Protein AF-A0A1B0CFF9-F1 (afdb_monomer_lite)

Organism: Lutzomyia longipalpis (NCBI:txid7200)

pLDDT: mean 75.36, std 14.51, range [30.45, 96.0]

Secondary structure (DSSP, 8-state):
----TTSSSSTTSTTSSHHHHHHHHHHHHHHHHHHHHHHHHHHHHHHHHHHHHHHHHHHHHHHHHH-GGGTS-HHHHHHHHHHHHHHHHHHHHHHHHHHHHHHHHHHHHHHHHHHHHHHHHHTSHHHHHHHHHHHHHHHHHHHHHHHHSPPPTT------PPPPTTT-HHHHHHHHHHHHHHHHHHHHHHHHHHHHHHHHHHT--

Structure (mmCIF, N/CA/C/O backbone):
data_AF-A0A1B0CFF9-F1
#
_entry.id   AF-A0A1B0CFF9-F1
#
loop_
_atom_site.group_PDB
_atom_site.id
_atom_site.type_symbol
_atom_site.label_atom_id
_atom_site.label_alt_id
_atom_site.label_comp_id
_atom_site.label_asym_id
_atom_site.label_entity_id
_atom_site.label_seq_id
_atom_site.pdbx_PDB_ins_code
_atom_site.Cartn_x
_atom_site.Cartn_y
_atom_site.Cartn_z
_atom_site.occupancy
_atom_site.B_iso_or_equiv
_atom_site.auth_seq_id
_atom_site.auth_comp_id
_atom_site.auth_asym_id
_atom_site.auth_atom_id
_atom_site.pdbx_PDB_model_num
ATOM 1 N N . MET A 1 1 ? -119.136 -12.597 79.521 1.00 42.22 1 MET A N 1
ATOM 2 C CA . MET A 1 1 ? -119.767 -13.866 79.126 1.00 42.22 1 MET A CA 1
ATOM 3 C C . MET A 1 1 ? -119.588 -14.042 77.628 1.00 42.22 1 MET A C 1
ATOM 5 O O . MET A 1 1 ? -120.156 -13.291 76.850 1.00 42.22 1 MET A O 1
ATOM 9 N N . ASP A 1 2 ? -118.677 -14.959 77.310 1.00 38.78 2 ASP A N 1
ATOM 10 C CA . ASP A 1 2 ? -118.813 -16.046 76.332 1.00 38.78 2 ASP A CA 1
ATOM 11 C C . ASP A 1 2 ? -118.748 -15.757 74.819 1.00 38.78 2 ASP A C 1
ATOM 13 O O . ASP A 1 2 ? -119.722 -15.450 74.142 1.00 38.78 2 ASP A O 1
ATOM 17 N N . TYR A 1 3 ? -117.537 -15.993 74.296 1.00 30.45 3 TYR A N 1
ATOM 18 C CA . TYR A 1 3 ? -117.079 -15.989 72.900 1.00 30.45 3 TYR A CA 1
ATOM 19 C C . TYR A 1 3 ? -117.268 -17.345 72.179 1.00 30.45 3 TYR A C 1
ATOM 21 O O . TYR A 1 3 ? -116.453 -17.732 71.345 1.00 30.45 3 TYR A O 1
ATOM 29 N N . THR A 1 4 ? -118.306 -18.124 72.482 1.00 45.72 4 THR A N 1
ATOM 30 C CA . THR A 1 4 ? -118.433 -19.499 71.943 1.00 45.72 4 THR A CA 1
ATOM 31 C C . THR A 1 4 ? -119.327 -19.647 70.710 1.00 45.72 4 THR A C 1
ATOM 33 O O . THR A 1 4 ? -119.370 -20.723 70.122 1.00 45.72 4 THR A O 1
ATOM 36 N N . ALA A 1 5 ? -119.974 -18.588 70.218 1.00 47.47 5 ALA A N 1
ATOM 37 C CA . ALA A 1 5 ? -120.855 -18.684 69.044 1.00 47.47 5 ALA A CA 1
ATOM 38 C C . ALA A 1 5 ? -120.184 -18.306 67.703 1.00 47.47 5 ALA A C 1
ATOM 40 O O . ALA A 1 5 ? -120.864 -18.181 66.686 1.00 47.47 5 ALA A O 1
ATOM 41 N N . PHE A 1 6 ? -118.854 -18.148 67.676 1.00 48.91 6 PHE A N 1
ATOM 42 C CA . PHE A 1 6 ? -118.082 -17.847 66.460 1.00 48.91 6 PHE A CA 1
ATOM 43 C C . PHE A 1 6 ? -117.870 -19.069 65.538 1.00 48.91 6 PHE A C 1
ATOM 45 O O . PHE A 1 6 ? -117.458 -18.921 64.393 1.00 48.91 6 PHE A O 1
ATOM 52 N N . CYS A 1 7 ? -118.168 -20.294 65.976 1.00 43.50 7 CYS A N 1
ATOM 53 C CA . CYS A 1 7 ? -117.630 -21.480 65.294 1.00 43.50 7 CYS A CA 1
ATOM 54 C C . CYS A 1 7 ? -118.555 -22.155 64.262 1.00 43.50 7 CYS A C 1
ATOM 56 O O . CYS A 1 7 ? -118.101 -23.003 63.501 1.00 43.50 7 CYS A O 1
ATOM 58 N N . GLY A 1 8 ? -119.844 -21.803 64.193 1.00 40.34 8 GLY A N 1
ATOM 59 C CA . GLY A 1 8 ? -120.823 -22.603 63.437 1.00 40.34 8 GLY A CA 1
ATOM 60 C C . GLY A 1 8 ? -120.830 -22.422 61.913 1.00 40.34 8 GLY A C 1
ATOM 61 O O . GLY A 1 8 ? -121.371 -23.269 61.209 1.00 40.34 8 GLY A O 1
ATOM 62 N N . ARG A 1 9 ? -120.271 -21.329 61.374 1.00 46.03 9 ARG A N 1
ATOM 63 C CA . ARG A 1 9 ? -120.537 -20.924 59.975 1.00 46.03 9 ARG A CA 1
ATOM 64 C C . ARG A 1 9 ? -119.354 -21.081 59.005 1.00 46.03 9 ARG A C 1
ATOM 66 O O . ARG A 1 9 ? -119.553 -20.957 57.804 1.00 46.03 9 ARG A O 1
ATOM 73 N N . ILE A 1 10 ? -118.153 -21.406 59.492 1.00 49.34 10 ILE A N 1
ATOM 74 C CA . ILE A 1 10 ? -116.929 -21.528 58.663 1.00 49.34 10 ILE A CA 1
ATOM 75 C C . ILE A 1 10 ? -116.655 -22.991 58.239 1.00 49.34 10 ILE A C 1
ATOM 77 O O . ILE A 1 10 ? -115.793 -23.265 57.408 1.00 49.34 10 ILE A O 1
ATOM 81 N N . ALA A 1 11 ? -117.446 -23.954 58.726 1.00 44.94 11 ALA A N 1
ATOM 82 C CA . ALA A 1 11 ? -117.257 -25.384 58.459 1.00 44.94 11 ALA A CA 1
ATOM 83 C C . ALA A 1 11 ? -117.610 -25.847 57.023 1.00 44.94 11 ALA A C 1
ATOM 85 O O . ALA A 1 11 ? -117.455 -27.025 56.717 1.00 44.94 11 ALA A O 1
ATOM 86 N N . LEU A 1 12 ? -118.065 -24.960 56.128 1.00 47.03 12 LEU A N 1
ATOM 87 C CA . LEU A 1 12 ? -118.602 -25.346 54.812 1.00 47.03 12 LEU A CA 1
ATOM 88 C C . LEU A 1 12 ? -117.638 -25.210 53.617 1.00 47.03 12 LEU A C 1
ATOM 90 O O . LEU A 1 12 ? -118.015 -25.596 52.517 1.00 47.03 12 LEU A O 1
ATOM 94 N N . TYR A 1 13 ? -116.396 -24.736 53.795 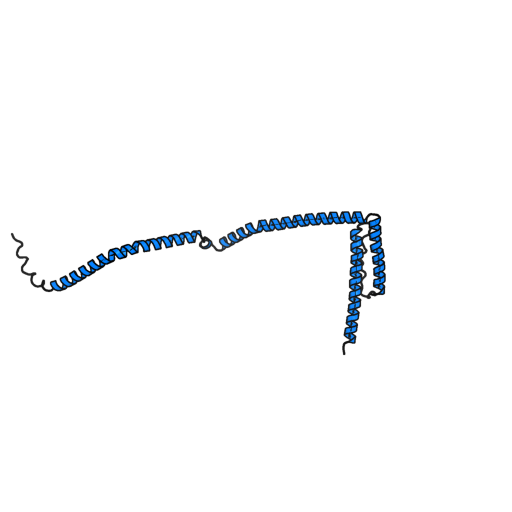1.00 45.84 13 TYR A N 1
ATOM 95 C CA . TYR A 1 13 ? -115.428 -24.645 52.678 1.00 45.84 13 TYR A CA 1
ATOM 96 C C . TYR A 1 13 ? -114.040 -25.245 52.971 1.00 45.84 13 TYR A C 1
ATOM 98 O O . TYR A 1 13 ? -113.091 -25.063 52.214 1.00 45.84 13 TYR A O 1
ATOM 106 N N . SER A 1 14 ? -113.906 -26.016 54.054 1.00 49.28 14 SER A N 1
ATOM 107 C CA . SER A 1 14 ? -112.641 -26.654 54.459 1.00 49.28 14 SER A CA 1
ATOM 108 C C . SER A 1 14 ? -112.497 -28.102 53.957 1.00 49.28 14 SER A C 1
ATOM 110 O O . SER A 1 14 ? -111.798 -28.904 54.567 1.00 49.28 14 SER A O 1
ATOM 112 N N . GLY A 1 15 ? -113.178 -28.457 52.863 1.00 52.12 15 GLY A N 1
ATOM 113 C CA . GLY A 1 15 ? -113.098 -29.786 52.237 1.00 52.12 15 GLY A CA 1
ATOM 114 C C . GLY A 1 15 ? -112.199 -29.843 50.998 1.00 52.12 15 GLY A C 1
ATOM 115 O O . GLY A 1 15 ? -111.711 -30.908 50.640 1.00 52.12 15 GLY A O 1
ATOM 116 N N . SER A 1 16 ? -111.931 -28.696 50.361 1.00 52.75 16 SER A N 1
ATOM 117 C CA . SER A 1 16 ? -111.193 -28.633 49.090 1.00 52.75 16 SER A CA 1
ATOM 118 C C . SER A 1 16 ? -109.688 -28.402 49.253 1.00 52.75 16 SER A C 1
ATOM 120 O O . SER A 1 16 ? -108.967 -28.347 48.266 1.00 52.75 16 SER A O 1
ATOM 122 N N . ASN A 1 17 ? -109.201 -28.284 50.488 1.00 57.53 17 ASN A N 1
ATOM 123 C CA . ASN A 1 17 ? -107.824 -27.877 50.766 1.00 57.53 17 ASN A CA 1
ATOM 124 C C . ASN A 1 17 ? -106.923 -29.032 51.211 1.00 57.53 17 ASN A C 1
ATOM 126 O O . ASN A 1 17 ? -105.716 -28.861 51.249 1.00 57.53 17 ASN A O 1
ATOM 130 N N . ALA A 1 18 ? -107.457 -30.214 51.528 1.00 67.25 18 ALA A N 1
ATOM 131 C CA . ALA A 1 18 ? -106.641 -31.296 52.086 1.00 67.25 18 ALA A CA 1
ATOM 132 C C . ALA A 1 18 ? -105.709 -31.936 51.043 1.00 67.25 18 ALA A C 1
ATOM 134 O O . ALA A 1 18 ? -104.523 -32.088 51.307 1.00 67.25 18 ALA A O 1
ATOM 135 N N . MET A 1 19 ? -106.214 -32.253 49.845 1.00 65.12 19 MET A N 1
ATOM 136 C CA . MET A 1 19 ? -105.408 -32.857 48.771 1.00 65.12 19 MET A CA 1
ATOM 137 C C . MET A 1 19 ? -104.400 -31.869 48.176 1.00 65.12 19 MET A C 1
ATOM 139 O O . MET A 1 19 ? -103.253 -32.236 47.940 1.00 65.12 19 MET A O 1
ATOM 143 N N . PHE A 1 20 ? -104.801 -30.608 47.979 1.00 73.19 20 PHE A N 1
ATOM 144 C CA . PHE A 1 20 ? -103.892 -29.568 47.495 1.00 73.19 20 PHE A CA 1
ATOM 145 C C . PHE A 1 20 ? -102.837 -29.205 48.539 1.00 73.19 20 PHE A C 1
ATOM 147 O O . PHE A 1 20 ? -101.663 -29.159 48.189 1.00 73.19 20 PHE A O 1
ATOM 154 N N . ASN A 1 21 ? -103.205 -29.033 49.815 1.00 75.50 21 ASN A N 1
ATOM 155 C CA . ASN A 1 21 ? -102.212 -28.807 50.869 1.00 75.50 21 ASN A CA 1
ATOM 156 C C . ASN A 1 21 ? -101.303 -30.022 51.045 1.00 75.50 21 ASN A C 1
ATOM 158 O O . ASN A 1 21 ? -100.117 -29.846 51.274 1.00 75.50 21 ASN A O 1
ATOM 162 N N . TRP A 1 22 ? -101.811 -31.247 50.891 1.00 78.44 22 TRP A N 1
ATOM 163 C CA . TRP A 1 22 ? -100.967 -32.439 50.916 1.00 78.44 22 TRP A CA 1
ATOM 164 C C . TRP A 1 22 ? -99.973 -32.459 49.749 1.00 78.44 22 TRP A C 1
ATOM 166 O O . TRP A 1 22 ? -98.788 -32.696 49.969 1.00 78.44 22 TRP A O 1
ATOM 176 N N . ALA A 1 23 ? -100.417 -32.155 48.526 1.00 81.38 23 ALA A N 1
ATOM 177 C CA . ALA A 1 23 ? -99.548 -32.108 47.352 1.00 81.38 23 ALA A CA 1
ATOM 178 C C . ALA A 1 23 ? -98.501 -30.985 47.449 1.00 81.38 23 ALA A C 1
ATOM 180 O O . ALA A 1 23 ? -97.328 -31.225 47.169 1.00 81.38 23 ALA A O 1
ATOM 181 N N . PHE A 1 24 ? -98.896 -29.787 47.896 1.00 81.62 24 PHE A N 1
ATOM 182 C CA . PHE A 1 24 ? -97.971 -28.673 48.115 1.00 81.62 24 PHE A CA 1
ATOM 183 C C . PHE A 1 24 ? -97.001 -28.946 49.262 1.00 81.62 24 PHE A C 1
ATOM 185 O O . PHE A 1 24 ? -95.812 -28.715 49.080 1.00 81.62 24 PHE A O 1
ATOM 192 N N . ASN A 1 25 ? -97.458 -29.514 50.381 1.00 77.75 25 ASN A N 1
ATOM 193 C CA . ASN A 1 25 ? -96.572 -29.907 51.479 1.00 77.75 25 ASN A CA 1
ATOM 194 C C . ASN A 1 25 ? -95.589 -30.995 51.034 1.00 77.75 25 ASN A C 1
ATOM 196 O O . ASN A 1 25 ? -94.410 -30.918 51.347 1.00 77.75 25 ASN A O 1
ATOM 200 N N . THR A 1 26 ? -96.038 -31.967 50.235 1.00 83.00 26 THR A N 1
ATOM 201 C CA . THR A 1 26 ? -95.161 -33.024 49.706 1.00 83.00 26 THR A CA 1
ATOM 202 C C . THR A 1 26 ? -94.137 -32.462 48.715 1.00 83.00 26 THR A C 1
ATOM 204 O O . THR A 1 26 ? -92.978 -32.875 48.717 1.00 83.00 26 THR A O 1
ATOM 207 N N . ALA A 1 27 ? -94.531 -31.497 47.878 1.00 82.12 27 ALA A N 1
ATOM 208 C CA . ALA A 1 27 ? -93.618 -30.807 46.969 1.00 82.12 27 ALA A CA 1
ATOM 209 C C . ALA A 1 27 ? -92.628 -29.902 47.721 1.00 82.12 27 ALA A C 1
ATOM 211 O O . ALA A 1 27 ? -91.451 -29.851 47.364 1.00 82.12 27 ALA A O 1
ATOM 212 N N . GLU A 1 28 ? -93.079 -29.218 48.772 1.00 84.75 28 GLU A N 1
ATOM 213 C CA . GLU A 1 28 ? -92.226 -28.409 49.637 1.00 84.75 28 GLU A CA 1
ATOM 214 C C . GLU A 1 28 ? -91.228 -29.286 50.400 1.00 84.75 28 GLU A C 1
ATOM 216 O O . GLU A 1 28 ? -90.047 -28.948 50.450 1.00 84.75 28 GLU A O 1
ATOM 221 N N . ASP A 1 29 ? -91.651 -30.446 50.901 1.00 79.31 29 ASP A N 1
ATOM 222 C CA . ASP A 1 29 ? -90.765 -31.422 51.537 1.00 79.31 29 ASP A CA 1
ATOM 223 C C . ASP A 1 29 ? -89.756 -32.012 50.542 1.00 79.31 29 ASP A C 1
ATOM 225 O O . ASP A 1 29 ? -88.575 -32.155 50.871 1.00 79.31 29 ASP A O 1
ATOM 229 N N . ALA A 1 30 ? -90.167 -32.279 49.298 1.00 77.25 30 ALA A N 1
ATOM 230 C CA . ALA A 1 30 ? -89.257 -32.716 48.240 1.00 77.25 30 ALA A CA 1
ATOM 231 C C . ALA A 1 30 ? -88.226 -31.631 47.882 1.00 77.25 30 ALA A C 1
ATOM 233 O O . ALA A 1 30 ? -87.040 -31.933 47.727 1.00 77.25 30 ALA A O 1
ATOM 234 N N . LEU A 1 31 ? -88.646 -30.364 47.799 1.00 78.81 31 LEU A N 1
ATOM 235 C CA . LEU A 1 31 ? -87.756 -29.232 47.535 1.00 78.81 31 LEU A CA 1
ATOM 236 C C . LEU A 1 31 ? -86.810 -28.979 48.715 1.00 78.81 31 LEU A C 1
ATOM 238 O O . LEU A 1 31 ? -85.612 -28.804 48.504 1.00 78.81 31 LEU A O 1
ATOM 242 N N . ARG A 1 32 ? -87.309 -29.013 49.955 1.00 76.69 32 ARG A N 1
ATOM 243 C CA . ARG A 1 32 ? -86.497 -28.897 51.178 1.00 76.69 32 ARG A CA 1
ATOM 244 C C . ARG A 1 32 ? -85.484 -30.032 51.276 1.00 76.69 32 ARG A C 1
ATOM 246 O O . ARG A 1 32 ? -84.323 -29.775 51.588 1.00 76.69 32 ARG A O 1
ATOM 253 N N . GLY A 1 33 ? -85.885 -31.258 50.940 1.00 71.56 33 GLY A N 1
ATOM 254 C CA . GLY A 1 33 ? -84.989 -32.407 50.836 1.00 71.56 33 GLY A CA 1
ATOM 255 C C . GLY A 1 33 ? -83.913 -32.202 49.769 1.00 71.56 33 GLY A C 1
ATOM 256 O O . GLY A 1 33 ? -82.726 -32.353 50.052 1.00 71.56 33 GLY A O 1
ATOM 257 N N . ALA A 1 34 ? -84.296 -31.773 48.565 1.00 73.94 34 ALA A N 1
ATOM 258 C CA . ALA A 1 34 ? -83.362 -31.499 47.473 1.00 73.94 34 ALA A CA 1
ATOM 259 C C . ALA A 1 34 ? -82.377 -30.368 47.812 1.00 73.94 34 ALA A C 1
ATOM 261 O O . ALA A 1 34 ? -81.182 -30.502 47.548 1.00 73.94 34 ALA A O 1
ATOM 262 N N . VAL A 1 35 ? -82.840 -29.289 48.450 1.00 73.38 35 VAL A N 1
ATOM 263 C CA . VAL A 1 35 ? -81.998 -28.185 48.940 1.00 73.38 35 VAL A CA 1
ATOM 264 C C . VAL A 1 35 ? -81.050 -28.674 50.032 1.00 73.38 35 VAL A C 1
ATOM 266 O O . VAL A 1 35 ? -79.865 -28.362 49.985 1.00 73.38 35 VAL A O 1
ATOM 269 N N . HIS A 1 36 ? -81.513 -29.499 50.971 1.00 70.44 36 HIS A N 1
ATOM 270 C CA . HIS A 1 36 ? -80.658 -30.068 52.015 1.00 70.44 36 HIS A CA 1
ATOM 271 C C . HIS A 1 36 ? -79.581 -31.009 51.442 1.00 70.44 36 HIS A C 1
ATOM 273 O O . HIS A 1 36 ? -78.461 -31.057 51.950 1.00 70.44 36 HIS A O 1
ATOM 279 N N . ILE A 1 37 ? -79.890 -31.736 50.363 1.00 66.94 37 ILE A N 1
ATOM 280 C CA . ILE A 1 37 ? -78.946 -32.633 49.674 1.00 66.94 37 ILE A CA 1
ATOM 281 C C . ILE A 1 37 ? -77.944 -31.845 48.813 1.00 66.94 37 ILE A C 1
ATOM 283 O O . ILE A 1 37 ? -76.772 -32.214 48.731 1.00 66.94 37 ILE A O 1
ATOM 287 N N . THR A 1 38 ? -78.375 -30.749 48.184 1.00 58.94 38 THR A N 1
ATOM 288 C CA . THR A 1 38 ? -77.539 -29.949 47.267 1.00 58.94 38 THR A CA 1
ATOM 289 C C . THR A 1 38 ? -76.762 -28.817 47.947 1.00 58.94 38 THR A C 1
ATOM 291 O O . THR A 1 38 ? -75.698 -28.438 47.455 1.00 58.94 38 THR A O 1
ATOM 294 N N . ALA A 1 39 ? -77.199 -28.334 49.115 1.00 64.62 39 ALA A N 1
ATOM 295 C CA . ALA A 1 39 ? -76.483 -27.355 49.939 1.00 64.62 39 ALA A CA 1
ATOM 296 C C . ALA A 1 39 ? -75.003 -27.712 50.209 1.00 64.62 39 ALA A C 1
ATOM 298 O O . ALA A 1 39 ? -74.142 -26.855 49.979 1.00 64.62 39 ALA A O 1
ATOM 299 N N . PRO A 1 40 ? -74.644 -28.950 50.617 1.00 66.44 40 PRO A N 1
ATOM 300 C CA . PRO A 1 40 ? -73.242 -29.311 50.839 1.00 66.44 40 PRO A CA 1
ATOM 301 C C . PRO A 1 40 ? -72.419 -29.402 49.543 1.00 66.44 40 PRO A C 1
ATOM 303 O O . PRO A 1 40 ? -71.190 -29.358 49.600 1.00 66.44 40 PRO A O 1
ATOM 306 N N . PHE A 1 41 ? -73.058 -29.511 48.372 1.00 62.97 41 PHE A N 1
ATOM 307 C CA . PHE A 1 41 ? -72.369 -29.514 47.078 1.00 62.97 41 PHE A CA 1
ATOM 308 C C . PHE A 1 41 ? -72.024 -28.100 46.611 1.00 62.97 41 PHE A C 1
ATOM 310 O O . PHE A 1 41 ? -70.891 -27.866 46.196 1.00 62.97 41 PHE A O 1
ATOM 317 N N . VAL A 1 42 ? -72.949 -27.143 46.733 1.00 63.84 42 VAL A N 1
ATOM 318 C CA . VAL A 1 42 ? -72.713 -25.740 46.339 1.00 63.84 42 VAL A CA 1
ATOM 319 C C . VAL A 1 42 ? -71.626 -25.094 47.206 1.00 63.84 42 VAL A C 1
ATOM 321 O O . VAL A 1 42 ? -70.709 -24.471 46.673 1.00 63.84 42 VAL A O 1
ATOM 324 N N . GLN A 1 43 ? -71.629 -25.347 48.520 1.00 62.81 43 GLN A N 1
ATOM 325 C CA . GLN A 1 43 ? -70.563 -24.885 49.427 1.00 62.81 43 GLN A CA 1
ATOM 326 C C . GLN A 1 43 ? -69.175 -25.437 49.058 1.00 62.81 43 GLN A C 1
ATOM 328 O O . GLN A 1 43 ? -68.146 -24.831 49.365 1.00 62.81 43 GLN A O 1
ATOM 333 N N . ARG A 1 44 ? -69.127 -26.588 48.377 1.00 64.81 44 ARG A N 1
ATOM 334 C CA . ARG A 1 44 ? -67.880 -27.213 47.928 1.00 64.81 44 ARG A CA 1
ATOM 335 C C . ARG A 1 44 ? -67.296 -26.538 46.686 1.00 64.81 44 ARG A C 1
ATOM 337 O O . ARG A 1 44 ? -66.085 -26.622 46.497 1.00 64.81 44 ARG A O 1
ATOM 344 N N . PHE A 1 45 ? -68.122 -25.859 45.882 1.00 67.94 45 PHE A N 1
ATOM 345 C CA . PHE A 1 45 ? -67.698 -25.090 44.704 1.00 67.94 45 PHE A CA 1
ATOM 346 C C . PHE A 1 45 ? -67.359 -23.627 45.014 1.00 67.94 45 PHE A C 1
ATOM 348 O O . PHE A 1 45 ? -66.590 -23.011 44.282 1.00 67.94 45 PHE A O 1
ATOM 355 N N . ASP A 1 46 ? -67.841 -23.100 46.135 1.00 69.38 46 ASP A N 1
ATOM 356 C CA . ASP A 1 46 ? -67.596 -21.716 46.550 1.00 69.38 46 ASP A CA 1
ATOM 357 C C . ASP A 1 46 ? -66.097 -21.438 46.802 1.00 69.38 46 ASP A C 1
ATOM 359 O O . ASP A 1 46 ? -65.509 -20.480 46.296 1.00 69.38 46 ASP A O 1
ATOM 363 N N . ARG A 1 47 ? -65.415 -22.372 47.486 1.00 74.25 47 ARG A N 1
ATOM 364 C CA . ARG A 1 47 ? -63.956 -22.315 47.695 1.00 74.25 47 ARG A CA 1
ATOM 365 C C . ARG A 1 47 ? -63.146 -22.328 46.391 1.00 74.25 47 ARG A C 1
ATOM 367 O O . ARG A 1 47 ? -62.299 -21.451 46.237 1.00 74.25 47 ARG A O 1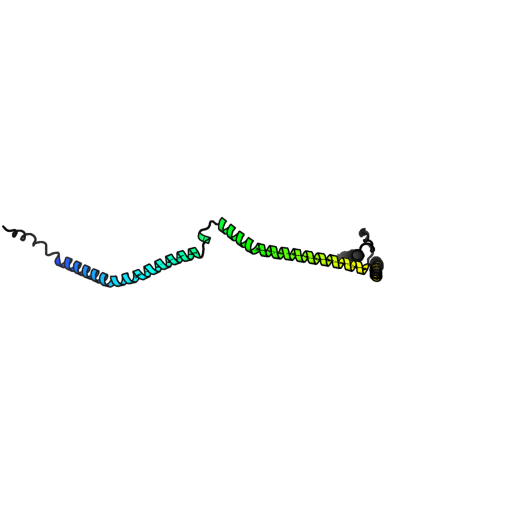
ATOM 374 N N . PRO A 1 48 ? -63.319 -23.294 45.467 1.00 74.75 48 PRO A N 1
ATOM 375 C CA . PRO A 1 48 ? -62.547 -23.305 44.229 1.00 74.75 48 PRO A CA 1
ATOM 376 C C . PRO A 1 48 ? -62.845 -22.096 43.334 1.00 74.75 48 PRO A C 1
ATOM 378 O O . PRO A 1 48 ? -61.903 -21.585 42.736 1.00 74.75 48 PRO A O 1
ATOM 381 N N . ILE A 1 49 ? -64.081 -21.580 43.292 1.00 77.44 49 ILE A N 1
ATOM 382 C CA . ILE A 1 49 ? -64.408 -20.349 42.545 1.00 77.44 49 ILE A CA 1
ATOM 383 C C . ILE A 1 49 ? -63.613 -19.157 43.094 1.00 77.44 49 ILE A C 1
ATOM 385 O O . ILE A 1 49 ? -62.935 -18.466 42.334 1.00 77.44 49 ILE A O 1
ATOM 389 N N . HIS A 1 50 ? -63.599 -18.973 44.416 1.00 78.56 50 HIS A N 1
ATOM 390 C CA . HIS A 1 50 ? -62.837 -17.896 45.052 1.00 78.56 50 HIS A CA 1
ATOM 391 C C . HIS A 1 50 ? -61.314 -18.054 44.861 1.00 78.56 50 HIS A C 1
ATOM 393 O O . HIS A 1 50 ? -60.582 -17.070 44.728 1.00 78.56 50 HIS A O 1
ATOM 399 N N . ILE A 1 51 ? -60.796 -19.286 44.853 1.00 81.25 51 ILE A N 1
ATOM 400 C CA . ILE A 1 51 ? -59.367 -19.544 44.614 1.00 81.25 51 ILE A CA 1
ATOM 401 C C . ILE A 1 51 ? -58.988 -19.195 43.172 1.00 81.25 51 ILE A C 1
ATOM 403 O O . ILE A 1 51 ? -57.930 -18.602 42.950 1.00 81.25 51 ILE A O 1
ATOM 407 N N . VAL A 1 52 ? -59.833 -19.543 42.198 1.00 82.75 52 VAL A N 1
ATOM 408 C CA . VAL A 1 52 ? -59.610 -19.209 40.784 1.00 82.75 52 VAL A CA 1
ATOM 409 C C . VAL A 1 52 ? -59.607 -17.697 40.590 1.00 82.75 52 VAL A C 1
ATOM 411 O O . VAL A 1 52 ? -58.664 -17.179 39.998 1.00 82.75 52 VAL A O 1
ATOM 414 N N . ASP A 1 53 ? -60.584 -16.992 41.156 1.00 81.81 53 ASP A N 1
ATOM 415 C CA . ASP A 1 53 ? -60.684 -15.532 41.068 1.00 81.81 53 ASP A CA 1
ATOM 416 C C . ASP A 1 53 ? -59.457 -14.830 41.681 1.00 81.81 53 ASP A C 1
ATOM 418 O O . ASP A 1 53 ? -58.789 -14.012 41.041 1.00 81.81 53 ASP A O 1
ATOM 422 N N . GLN A 1 54 ? -59.040 -15.260 42.878 1.00 82.69 54 GLN A N 1
ATOM 423 C CA . GLN A 1 54 ? -57.826 -14.743 43.516 1.00 82.69 54 GLN A CA 1
ATOM 424 C C . GLN A 1 54 ? -56.553 -15.072 42.716 1.00 82.69 54 GLN A C 1
ATOM 426 O O . GLN A 1 54 ? -55.598 -14.289 42.704 1.00 82.69 54 GLN A O 1
ATOM 431 N N . THR A 1 55 ? -56.513 -16.226 42.047 1.00 78.88 55 THR A N 1
ATOM 432 C CA . THR A 1 55 ? -55.388 -16.619 41.187 1.00 78.88 55 THR A CA 1
ATOM 433 C C . THR A 1 55 ? -55.346 -15.778 39.915 1.00 78.88 55 THR A C 1
ATOM 435 O O . THR A 1 55 ? -54.255 -15.412 39.474 1.00 78.88 55 THR A O 1
ATOM 438 N N . LEU A 1 56 ? -56.506 -15.416 39.362 1.00 78.44 56 LEU A N 1
ATOM 439 C CA . LEU A 1 56 ? -56.616 -14.565 38.182 1.00 78.44 56 LEU A CA 1
ATOM 440 C C . LEU A 1 56 ? -56.152 -13.135 38.484 1.00 78.44 56 LEU A C 1
ATOM 442 O O . LEU A 1 56 ? -55.300 -12.614 37.766 1.00 78.44 56 LEU A O 1
ATOM 446 N N . MET A 1 57 ? -56.613 -12.550 39.596 1.00 78.19 57 MET A N 1
ATOM 447 C CA . MET A 1 57 ? -56.183 -11.217 40.043 1.00 78.19 57 MET A CA 1
ATOM 448 C C . MET A 1 57 ? -54.674 -11.158 40.302 1.00 78.19 57 MET A C 1
ATOM 450 O O . MET A 1 57 ? -53.976 -10.296 39.775 1.00 78.19 57 MET A O 1
ATOM 454 N N . ARG A 1 58 ? -54.122 -12.152 41.012 1.00 76.56 58 ARG A N 1
ATOM 455 C CA . ARG A 1 58 ? -52.665 -12.258 41.207 1.00 76.56 58 ARG A CA 1
ATOM 456 C C . ARG A 1 58 ? -51.911 -12.506 39.899 1.00 76.56 58 ARG A C 1
ATOM 458 O O . ARG A 1 58 ? -50.736 -12.159 39.799 1.00 76.56 58 ARG A O 1
ATOM 465 N N . GLY A 1 59 ? -52.541 -13.159 38.925 1.00 75.12 59 GLY A N 1
ATOM 466 C CA . GLY A 1 59 ? -52.003 -13.340 37.579 1.00 75.12 59 GLY A CA 1
ATOM 467 C C . GLY A 1 59 ? -51.893 -12.013 36.832 1.00 75.12 59 GLY A C 1
ATOM 468 O O . GLY A 1 59 ? -50.857 -11.749 36.223 1.00 75.12 59 GLY A O 1
ATOM 469 N N . MET A 1 60 ? -52.913 -11.159 36.947 1.00 71.88 60 MET A N 1
ATOM 470 C CA . MET A 1 60 ? -52.915 -9.808 36.383 1.00 71.88 60 MET A CA 1
ATOM 471 C C . MET A 1 60 ? -51.844 -8.916 37.025 1.00 71.88 60 MET A C 1
ATOM 473 O O . MET A 1 60 ? -51.047 -8.329 36.294 1.00 71.88 60 MET A O 1
ATOM 477 N N . ASP A 1 61 ? -51.722 -8.907 38.354 1.00 69.88 61 ASP A N 1
ATOM 478 C CA . ASP A 1 61 ? -50.678 -8.133 39.051 1.00 69.88 61 ASP A CA 1
ATOM 479 C C . ASP A 1 61 ? -49.262 -8.583 38.652 1.00 69.88 61 ASP A C 1
ATOM 481 O O . ASP A 1 61 ? -48.344 -7.782 38.466 1.00 69.88 61 ASP A O 1
ATOM 485 N N . LYS A 1 62 ? -49.064 -9.894 38.467 1.00 66.88 62 LYS A N 1
ATOM 486 C CA . LYS A 1 62 ? -47.778 -10.444 38.012 1.00 66.88 62 LYS A CA 1
ATOM 487 C C . LYS A 1 62 ? -47.470 -10.100 36.556 1.00 66.88 62 LYS A C 1
ATOM 489 O O . LYS A 1 62 ? -46.294 -9.986 36.210 1.00 66.88 62 LYS A O 1
ATOM 494 N N . LEU A 1 63 ? -48.487 -9.959 35.705 1.00 61.72 63 LEU A N 1
ATOM 495 C CA . LEU A 1 63 ? -48.318 -9.494 34.326 1.00 61.72 63 LEU A CA 1
ATOM 496 C C . LEU A 1 63 ? -47.950 -8.008 34.283 1.00 61.72 63 LEU A C 1
ATOM 498 O O . LEU A 1 63 ? -47.081 -7.637 33.495 1.00 61.72 63 LEU A O 1
ATOM 502 N N . GLU A 1 64 ? -48.519 -7.192 35.170 1.00 58.69 64 GLU A N 1
ATOM 503 C CA . GLU A 1 64 ? -48.176 -5.773 35.298 1.00 58.69 64 GLU A CA 1
ATOM 504 C C . GLU A 1 64 ? -46.688 -5.567 35.629 1.00 58.69 64 GLU A C 1
ATOM 506 O O . GLU A 1 64 ? -46.008 -4.768 34.987 1.00 58.69 64 GLU A O 1
ATOM 511 N N . VAL A 1 65 ? -46.145 -6.358 36.557 1.00 61.06 65 VAL A N 1
ATOM 512 C CA . VAL A 1 65 ? -44.719 -6.299 36.932 1.00 61.06 65 VAL A CA 1
ATOM 513 C C . VAL A 1 65 ? -43.801 -6.796 35.806 1.00 61.06 65 VAL A C 1
ATOM 515 O O . VAL A 1 65 ? -42.658 -6.354 35.686 1.00 61.06 65 VAL A O 1
ATOM 518 N N . LYS A 1 66 ? -44.278 -7.728 34.972 1.00 59.41 66 LYS A N 1
ATOM 519 C CA . LYS A 1 66 ? -43.460 -8.395 33.948 1.00 59.41 66 LYS A CA 1
ATOM 520 C C . LYS A 1 66 ? -43.476 -7.678 32.591 1.00 59.41 66 LYS A C 1
ATOM 522 O O . LYS A 1 66 ? -42.577 -7.923 31.788 1.00 59.41 66 LYS A O 1
ATOM 527 N N . ALA A 1 67 ? -44.451 -6.799 32.338 1.00 52.81 67 ALA A N 1
ATOM 528 C CA . ALA A 1 67 ? -44.590 -6.059 31.081 1.00 52.81 67 ALA A CA 1
ATOM 529 C C . ALA A 1 67 ? -45.046 -4.590 31.286 1.00 52.81 67 ALA A C 1
ATOM 531 O O . ALA A 1 67 ? -46.142 -4.217 30.864 1.00 52.81 67 ALA A O 1
ATOM 532 N N . PRO A 1 68 ? -44.189 -3.715 31.853 1.00 54.47 68 PRO A N 1
ATOM 533 C CA . PRO A 1 68 ? -44.499 -2.290 32.067 1.00 54.47 68 PRO A CA 1
ATOM 534 C C . PRO A 1 68 ? -44.724 -1.485 30.769 1.00 54.47 68 PRO A C 1
ATOM 536 O O . PRO A 1 68 ? -45.301 -0.403 30.807 1.00 54.47 68 PRO A O 1
ATOM 539 N N . ILE A 1 69 ? -44.353 -2.047 29.608 1.00 53.69 69 ILE A N 1
ATOM 540 C CA . ILE A 1 69 ? -44.536 -1.484 28.252 1.00 53.69 69 ILE A CA 1
ATOM 541 C C . ILE A 1 69 ? -46.015 -1.165 27.945 1.00 53.69 69 ILE A C 1
ATOM 543 O O . ILE A 1 69 ? -46.310 -0.370 27.061 1.00 53.69 69 ILE A O 1
ATOM 547 N N . ILE A 1 70 ? -46.957 -1.760 28.683 1.00 58.47 70 ILE A N 1
ATOM 548 C CA . ILE A 1 70 ? -48.403 -1.583 28.487 1.00 58.47 70 ILE A CA 1
ATOM 549 C C . ILE A 1 70 ? -48.904 -0.217 29.013 1.00 58.47 70 ILE A C 1
ATOM 551 O O . ILE A 1 70 ? -49.978 0.222 28.606 1.00 58.47 70 ILE A O 1
ATOM 555 N N . LYS A 1 71 ? -48.148 0.477 29.884 1.00 57.19 71 LYS A N 1
ATOM 556 C CA . LYS A 1 71 ? -48.572 1.748 30.514 1.00 57.19 71 LYS A CA 1
ATOM 557 C C . LYS A 1 71 ? -47.881 3.011 29.977 1.00 57.19 71 LYS A C 1
ATOM 559 O O . LYS A 1 71 ? -48.348 4.105 30.280 1.00 57.19 71 LYS A O 1
ATOM 564 N N . GLU A 1 72 ? -46.802 2.895 29.205 1.00 58.12 72 GLU A N 1
ATOM 565 C CA . GLU A 1 72 ? -46.028 4.059 28.745 1.00 58.12 72 GLU A CA 1
ATOM 566 C C . GLU A 1 72 ? -46.489 4.553 27.358 1.00 58.12 72 GLU A C 1
ATOM 568 O O . GLU A 1 72 ? -46.776 3.739 26.472 1.00 58.12 72 GLU A O 1
ATOM 573 N N . PRO A 1 73 ? -46.553 5.879 27.115 1.00 67.56 73 PRO A N 1
ATOM 574 C CA . PRO A 1 73 ? -46.830 6.402 25.785 1.00 67.56 73 PRO A CA 1
ATOM 575 C C . PRO A 1 73 ? -45.704 5.987 24.815 1.00 67.56 73 PRO A C 1
ATOM 577 O O . PRO A 1 73 ? -44.528 6.001 25.190 1.00 67.56 73 PRO A O 1
ATOM 580 N N . PRO A 1 74 ? -46.010 5.676 23.539 1.00 61.56 74 PRO A N 1
ATOM 581 C CA . PRO A 1 74 ? -45.044 5.113 22.582 1.00 61.56 74 PRO A CA 1
ATOM 582 C C . PRO A 1 74 ? -43.738 5.909 22.426 1.00 61.56 74 PRO A C 1
ATOM 584 O O . PRO A 1 74 ? -42.693 5.347 22.095 1.00 61.56 74 PRO A O 1
ATOM 587 N N . GLN A 1 75 ? -43.785 7.222 22.669 1.00 64.94 75 GLN A N 1
ATOM 588 C CA . GLN A 1 75 ? -42.621 8.102 22.588 1.00 64.94 75 GLN A CA 1
ATOM 589 C C . GLN A 1 75 ? -41.605 7.879 23.716 1.00 64.94 75 GLN A C 1
ATOM 591 O O . GLN A 1 75 ? -40.401 7.935 23.467 1.00 64.94 75 GLN A O 1
ATOM 596 N N . GLU A 1 76 ? -42.054 7.599 24.938 1.00 68.94 76 GLU A N 1
ATOM 597 C CA . GLU A 1 76 ? -41.157 7.397 26.084 1.00 68.94 76 GLU A CA 1
ATOM 598 C C . GLU A 1 76 ? -40.463 6.036 26.010 1.00 68.94 76 GLU A C 1
ATOM 600 O O . GLU A 1 76 ? -39.251 5.955 26.226 1.00 68.94 76 GLU A O 1
ATOM 605 N N . ILE A 1 77 ? -41.179 5.008 25.542 1.00 64.94 77 ILE A N 1
ATOM 606 C CA . ILE A 1 77 ? -40.629 3.674 25.255 1.00 64.94 77 ILE A CA 1
ATOM 607 C C . ILE A 1 77 ? -39.504 3.772 24.216 1.00 64.94 77 ILE A C 1
ATOM 609 O O . ILE A 1 77 ? -38.429 3.188 24.385 1.00 64.94 77 ILE A O 1
ATOM 613 N N . TYR A 1 78 ? -39.725 4.543 23.146 1.00 67.75 78 TYR A N 1
ATOM 614 C CA . TYR A 1 78 ? -38.728 4.755 22.099 1.00 67.75 78 TYR A CA 1
ATOM 615 C C . TYR A 1 78 ? -37.486 5.477 22.628 1.00 67.75 78 TYR A C 1
ATOM 617 O O . TYR A 1 78 ? -36.359 5.054 22.359 1.00 67.75 78 TYR A O 1
ATOM 625 N N . ASN A 1 79 ? -37.677 6.532 23.421 1.00 72.75 79 ASN A N 1
ATOM 626 C CA . ASN A 1 79 ? -36.574 7.285 24.009 1.00 72.75 79 ASN A CA 1
ATOM 627 C C . ASN A 1 79 ? -35.772 6.426 24.994 1.00 72.75 79 ASN A C 1
ATOM 629 O O . ASN A 1 79 ? -34.544 6.428 24.945 1.00 72.75 79 ASN A O 1
ATOM 633 N N . HIS A 1 80 ? -36.440 5.627 25.825 1.00 71.25 80 HIS A N 1
ATOM 634 C CA . HIS A 1 80 ? -35.784 4.740 26.781 1.00 71.25 80 HIS A CA 1
ATOM 635 C C . HIS A 1 80 ? -35.007 3.608 26.087 1.00 71.25 80 HIS A C 1
ATOM 637 O O . HIS A 1 80 ? -33.871 3.302 26.463 1.00 71.25 80 HIS A O 1
ATOM 643 N N . ALA A 1 81 ? -35.573 3.024 25.026 1.00 69.00 81 ALA A N 1
ATOM 644 C CA . ALA A 1 81 ? -34.886 2.039 24.194 1.00 69.00 81 ALA A CA 1
ATOM 645 C C . ALA A 1 81 ? -33.669 2.650 23.483 1.00 69.00 81 ALA A C 1
ATOM 647 O O . ALA A 1 81 ? -32.582 2.068 23.502 1.00 69.00 81 ALA A O 1
ATOM 648 N N . LYS A 1 82 ? -33.820 3.851 22.913 1.00 71.25 82 LYS A N 1
ATOM 649 C CA . LYS A 1 82 ? -32.737 4.579 22.247 1.00 71.25 82 LYS A CA 1
ATOM 650 C C . LYS A 1 82 ? -31.599 4.891 23.218 1.00 71.25 82 LYS A C 1
ATOM 652 O O . LYS A 1 82 ? -30.449 4.606 22.894 1.00 71.25 82 LYS A O 1
ATOM 657 N N . THR A 1 83 ? -31.899 5.399 24.411 1.00 74.69 83 THR A N 1
ATOM 658 C CA . THR A 1 83 ? -30.888 5.704 25.435 1.00 74.69 83 THR A CA 1
ATOM 659 C C . THR A 1 83 ? -30.158 4.445 25.893 1.00 74.69 83 THR A C 1
ATOM 661 O O . THR A 1 83 ? -28.933 4.440 25.902 1.00 74.69 83 THR A O 1
ATOM 664 N N . LYS A 1 84 ? -30.865 3.335 26.147 1.00 70.44 84 LYS A N 1
ATOM 665 C CA . LYS A 1 84 ? -30.227 2.059 26.523 1.00 70.44 84 LYS A CA 1
ATOM 666 C C . LYS A 1 84 ? -29.334 1.479 25.424 1.00 70.44 84 LYS A C 1
ATOM 668 O O . LYS A 1 84 ? -28.300 0.880 25.722 1.00 70.44 84 LYS A O 1
ATOM 673 N N . ILE A 1 85 ? -29.713 1.642 24.156 1.00 68.00 85 ILE A N 1
ATOM 674 C CA . ILE A 1 85 ? -28.875 1.237 23.019 1.00 68.00 85 ILE A CA 1
ATOM 675 C C . ILE A 1 85 ? -27.640 2.137 22.933 1.00 68.00 85 ILE A C 1
ATOM 677 O O . ILE A 1 85 ? -26.532 1.620 22.809 1.00 68.00 85 ILE A O 1
ATOM 681 N N . ILE A 1 86 ? -27.807 3.456 23.053 1.00 71.81 86 ILE A N 1
ATOM 682 C CA . ILE A 1 86 ? -26.693 4.410 23.061 1.00 71.81 86 ILE A CA 1
ATOM 683 C C . ILE A 1 86 ? -25.733 4.084 24.212 1.00 71.81 86 ILE A C 1
ATOM 685 O O . ILE A 1 86 ? -24.549 3.901 23.965 1.00 71.81 86 ILE A O 1
ATOM 689 N N . GLU A 1 87 ? -26.216 3.895 25.438 1.00 72.06 87 GLU A N 1
ATOM 690 C CA . GLU A 1 87 ? -25.389 3.554 26.605 1.00 72.06 87 GLU A CA 1
ATOM 691 C C . GLU A 1 87 ? -24.602 2.253 26.436 1.00 72.06 87 GLU A C 1
ATOM 693 O O . GLU A 1 87 ? -23.450 2.172 26.863 1.00 72.06 87 GLU A O 1
ATOM 698 N N . ARG A 1 88 ? -25.186 1.231 25.796 1.00 68.25 88 ARG A N 1
ATOM 699 C CA . ARG A 1 88 ? -24.463 -0.020 25.528 1.00 68.25 88 ARG A CA 1
ATOM 700 C C . ARG A 1 88 ? -23.471 0.105 24.381 1.00 68.25 88 ARG A C 1
ATOM 702 O O . ARG A 1 88 ? -22.399 -0.483 24.454 1.00 68.25 88 ARG A O 1
ATOM 709 N N . VAL A 1 89 ? -23.806 0.832 23.321 1.00 70.44 89 VAL A N 1
ATOM 710 C CA . VAL A 1 89 ? -23.005 0.878 22.088 1.00 70.44 89 VAL A CA 1
ATOM 711 C C . VAL A 1 89 ? -21.889 1.928 22.169 1.00 70.44 89 VAL A C 1
ATOM 713 O O . VAL A 1 89 ? -20.779 1.673 21.698 1.00 70.44 89 VAL A O 1
ATOM 716 N N . GLN A 1 90 ? -22.121 3.062 22.834 1.00 71.38 90 GLN A N 1
ATOM 717 C CA . GLN A 1 90 ? -21.148 4.144 23.013 1.00 71.38 90 GLN A CA 1
ATOM 718 C C . GLN A 1 90 ? -19.795 3.691 23.601 1.00 71.38 90 GLN A C 1
ATOM 720 O O . GLN A 1 90 ? -18.761 4.056 23.037 1.00 71.38 90 GLN A O 1
ATOM 725 N N . PRO A 1 91 ? -19.721 2.875 24.676 1.00 72.94 91 PRO A N 1
ATOM 726 C CA . PRO A 1 91 ? -18.439 2.421 25.212 1.00 72.94 91 PRO A CA 1
ATOM 727 C C . PRO A 1 91 ? -17.699 1.482 24.252 1.00 72.94 91 PRO A C 1
ATOM 729 O O . PRO A 1 91 ? -16.469 1.457 24.260 1.00 72.94 91 PRO A O 1
ATOM 732 N N . HIS A 1 92 ? -18.410 0.734 23.403 1.00 68.69 92 HIS A N 1
ATOM 733 C CA . HIS A 1 92 ? -17.788 -0.107 22.379 1.00 68.69 92 HIS A CA 1
ATOM 734 C C . HIS A 1 92 ? -17.269 0.722 21.201 1.00 68.69 92 HIS A C 1
ATOM 736 O O . HIS A 1 92 ? -16.136 0.506 20.774 1.00 68.69 92 HIS A O 1
ATOM 742 N N . ILE A 1 93 ? -18.027 1.724 20.742 1.00 68.62 93 ILE A N 1
ATOM 743 C CA . ILE A 1 93 ? -17.568 2.680 19.723 1.00 68.62 93 ILE A CA 1
ATOM 744 C C . ILE A 1 93 ? -16.331 3.430 20.218 1.00 68.62 93 ILE A C 1
ATOM 746 O O . ILE A 1 93 ? -15.336 3.500 19.503 1.00 68.62 93 ILE A O 1
ATOM 750 N N . ASN A 1 94 ? -16.346 3.925 21.457 1.00 72.25 94 ASN A N 1
ATOM 751 C CA . ASN A 1 94 ? -15.215 4.654 22.029 1.00 72.25 94 ASN A CA 1
ATOM 752 C C . ASN A 1 94 ? -13.966 3.772 22.165 1.00 72.25 94 ASN A C 1
ATOM 754 O O . ASN A 1 94 ? -12.871 4.242 21.872 1.00 72.25 94 ASN A O 1
ATOM 758 N N . LYS A 1 95 ? -14.114 2.494 22.547 1.00 69.69 95 LYS A N 1
ATOM 759 C CA . LYS A 1 95 ? -12.997 1.531 22.604 1.00 69.69 95 LYS A CA 1
ATOM 760 C C . LYS A 1 95 ? -12.431 1.204 21.224 1.00 69.69 95 LYS A C 1
ATOM 762 O O . LYS A 1 95 ? -11.219 1.117 21.072 1.00 69.69 95 LYS A O 1
ATOM 767 N N . VAL A 1 96 ? -13.282 1.030 20.214 1.00 66.88 96 VAL A N 1
ATOM 768 C CA . VAL A 1 96 ? -12.824 0.790 18.835 1.00 66.88 96 VAL A CA 1
ATOM 769 C C . VAL A 1 96 ? -12.166 2.044 18.264 1.00 66.88 96 VAL A C 1
ATOM 771 O O . VAL A 1 96 ? -11.127 1.947 17.618 1.00 66.88 96 VAL A O 1
ATOM 774 N N . CYS A 1 97 ? -12.721 3.223 18.540 1.00 71.69 97 CYS A N 1
ATOM 775 C CA . CYS A 1 97 ? -12.170 4.496 18.093 1.00 71.69 97 CYS A CA 1
ATOM 776 C C . CYS A 1 97 ? -10.819 4.793 18.765 1.00 71.69 97 CYS A C 1
ATOM 778 O O . CYS A 1 97 ? -9.870 5.157 18.074 1.00 71.69 97 CYS A O 1
ATOM 780 N N . SER A 1 98 ? -10.686 4.546 20.075 1.00 71.50 98 SER A N 1
ATOM 781 C CA . SER A 1 98 ? -9.419 4.719 20.800 1.00 71.50 98 SER A CA 1
ATOM 782 C C . SER A 1 98 ? -8.366 3.680 20.412 1.00 71.50 98 SER A C 1
ATOM 784 O O . SER A 1 98 ? -7.186 4.005 20.305 1.00 71.50 98 SER A O 1
ATOM 786 N N . LEU A 1 99 ? -8.770 2.438 20.135 1.00 68.56 99 LEU A N 1
ATOM 787 C CA . LEU A 1 99 ? -7.869 1.417 19.605 1.00 68.56 99 LEU A CA 1
ATOM 788 C C . LEU A 1 99 ? -7.418 1.761 18.179 1.00 68.56 99 LEU A C 1
ATOM 790 O O . LEU A 1 99 ? -6.247 1.585 17.842 1.00 68.56 99 LEU A O 1
ATOM 794 N N . ARG A 1 100 ? -8.321 2.277 17.337 1.00 67.12 100 ARG A N 1
ATOM 795 C CA . ARG A 1 100 ? -7.999 2.730 15.980 1.00 67.12 100 ARG A CA 1
ATOM 796 C C . ARG A 1 100 ? -7.036 3.913 16.011 1.00 67.12 100 ARG A C 1
ATOM 798 O O . ARG A 1 100 ? -6.042 3.871 15.299 1.00 67.12 100 ARG A O 1
ATOM 805 N N . SER A 1 101 ? -7.270 4.920 16.848 1.00 71.19 101 SER A N 1
ATOM 806 C CA . SER A 1 101 ? -6.362 6.067 16.949 1.00 71.19 101 SER A CA 1
ATOM 807 C C . SER A 1 101 ? -5.002 5.669 17.528 1.00 71.19 101 SER A C 1
ATOM 809 O O . SER A 1 101 ? -3.973 6.041 16.968 1.00 71.19 101 SER A O 1
ATOM 811 N N . ALA A 1 102 ? -4.966 4.828 18.567 1.00 66.44 102 ALA A N 1
ATOM 812 C CA . ALA A 1 102 ? -3.715 4.332 19.140 1.00 66.44 102 ALA A CA 1
ATOM 813 C C . ALA A 1 102 ? -2.933 3.424 18.170 1.00 66.44 102 ALA A C 1
ATOM 815 O O . ALA A 1 102 ? -1.706 3.495 18.111 1.00 66.44 102 ALA A O 1
ATOM 816 N N . SER A 1 103 ? -3.618 2.579 17.391 1.00 61.19 103 SER A N 1
ATOM 817 C CA . SER A 1 103 ? -2.976 1.749 16.358 1.00 61.19 103 SER A CA 1
ATOM 818 C C . SER A 1 103 ? -2.495 2.580 15.169 1.00 61.19 103 SER A C 1
ATOM 820 O O . SER A 1 103 ? -1.379 2.361 14.705 1.00 61.19 103 SER A O 1
ATOM 822 N N . GLN A 1 104 ? -3.266 3.577 14.727 1.00 67.19 104 GLN A N 1
ATOM 823 C CA . GLN A 1 104 ? -2.848 4.522 13.690 1.00 67.19 104 GLN A CA 1
ATOM 824 C C . GLN A 1 104 ? -1.632 5.341 14.128 1.00 67.19 104 GLN A C 1
ATOM 826 O O . GLN A 1 104 ? -0.696 5.479 13.348 1.00 67.19 104 GLN A O 1
ATOM 831 N N . GLN A 1 105 ? -1.597 5.818 15.375 1.00 72.25 105 GLN A N 1
ATOM 832 C CA . GLN A 1 105 ? -0.460 6.568 15.909 1.00 72.25 105 GLN A CA 1
ATOM 833 C C . GLN A 1 105 ? 0.804 5.702 15.990 1.00 72.25 105 GLN A C 1
ATOM 835 O O . GLN A 1 105 ? 1.867 6.133 15.551 1.00 72.25 105 GLN A O 1
ATOM 840 N N . LYS A 1 106 ? 0.694 4.462 16.488 1.00 67.75 106 LYS A N 1
ATOM 841 C CA . LYS A 1 106 ? 1.833 3.528 16.542 1.00 67.75 106 LYS A CA 1
ATOM 842 C C . LYS A 1 106 ? 2.324 3.126 15.149 1.00 67.75 106 LYS A C 1
ATOM 844 O O . LYS A 1 106 ? 3.529 3.033 14.925 1.00 67.75 106 LYS A O 1
ATOM 849 N N . ALA A 1 107 ? 1.411 2.905 14.205 1.00 67.75 107 ALA A N 1
ATOM 850 C CA . ALA A 1 107 ? 1.764 2.606 12.820 1.00 67.75 107 ALA A CA 1
ATOM 851 C C . ALA A 1 107 ? 2.429 3.807 12.129 1.00 67.75 107 ALA A C 1
ATOM 853 O O . ALA A 1 107 ? 3.407 3.623 11.409 1.00 67.75 107 ALA A O 1
ATOM 854 N N . ALA A 1 108 ? 1.952 5.030 12.387 1.00 68.50 108 ALA A N 1
ATOM 855 C CA . ALA A 1 108 ? 2.564 6.256 11.883 1.00 68.50 108 ALA A CA 1
ATOM 856 C C . ALA A 1 108 ? 3.985 6.442 12.436 1.00 68.50 108 ALA A C 1
ATOM 858 O O . ALA A 1 108 ? 4.914 6.631 11.654 1.00 68.50 108 ALA A O 1
ATOM 859 N N . SER A 1 109 ? 4.185 6.261 13.747 1.00 73.38 109 SER A N 1
ATOM 860 C CA . SER A 1 109 ? 5.517 6.376 14.355 1.00 73.38 109 SER A CA 1
ATOM 861 C C . SER A 1 109 ? 6.497 5.313 13.852 1.00 73.38 109 SER A C 1
ATOM 863 O O . SER A 1 109 ? 7.673 5.598 13.651 1.00 73.38 109 SER A O 1
ATOM 865 N N . LEU A 1 110 ? 6.026 4.080 13.619 1.00 79.50 110 LEU A N 1
ATOM 866 C CA . LEU A 1 110 ? 6.869 3.022 13.056 1.00 79.50 110 LEU A CA 1
ATOM 867 C C . LEU A 1 110 ? 7.211 3.298 11.593 1.00 79.50 110 LEU A C 1
ATOM 869 O O . LEU A 1 110 ? 8.350 3.073 11.194 1.00 79.50 110 LEU A O 1
ATOM 873 N N . LYS A 1 111 ? 6.259 3.817 10.809 1.00 85.00 111 LYS A N 1
ATOM 874 C CA . LYS A 1 111 ? 6.507 4.234 9.428 1.00 85.00 111 LYS A CA 1
ATOM 875 C C . LYS A 1 111 ? 7.580 5.321 9.381 1.00 85.00 111 LYS A C 1
ATOM 877 O O . LYS A 1 111 ? 8.547 5.156 8.646 1.00 85.00 111 LYS A O 1
ATOM 882 N N . GLU A 1 112 ? 7.456 6.373 10.187 1.00 85.06 112 GLU A N 1
ATOM 883 C CA . GLU A 1 112 ? 8.447 7.456 10.257 1.00 85.06 112 GLU A CA 1
ATOM 884 C C . GLU A 1 112 ? 9.827 6.951 10.687 1.00 85.06 112 GLU A C 1
ATOM 886 O O . GLU A 1 112 ? 10.817 7.229 10.013 1.00 85.06 112 GLU A O 1
ATOM 891 N N . LEU A 1 113 ? 9.898 6.140 11.749 1.00 87.06 113 LEU A N 1
ATOM 892 C CA . LEU A 1 113 ? 11.161 5.569 12.220 1.00 87.06 113 LEU A CA 1
ATOM 893 C C . LEU A 1 113 ? 11.794 4.638 11.175 1.00 87.06 113 LEU A C 1
ATOM 895 O O . LEU A 1 113 ? 13.005 4.681 10.960 1.00 87.06 113 LEU A O 1
ATOM 899 N N . SER A 1 114 ? 10.985 3.828 10.487 1.00 89.00 114 SER A N 1
ATOM 900 C CA . SER A 1 114 ? 11.457 2.967 9.399 1.00 89.00 114 SER A CA 1
ATOM 901 C C . SER A 1 114 ? 11.956 3.772 8.197 1.00 89.00 114 SER A C 1
ATOM 903 O O . SER A 1 114 ? 12.989 3.420 7.633 1.00 89.00 114 SER A O 1
ATOM 905 N N . TRP A 1 115 ? 11.283 4.876 7.849 1.00 91.06 115 TRP A N 1
ATOM 906 C CA . TRP A 1 115 ? 11.677 5.764 6.754 1.00 91.06 115 TRP A CA 1
ATOM 907 C C . TRP A 1 115 ? 12.999 6.458 7.062 1.00 91.06 115 TRP A C 1
ATOM 909 O O . TRP A 1 115 ? 13.928 6.402 6.262 1.00 91.06 115 TRP A O 1
ATOM 919 N N . ALA A 1 116 ? 13.117 7.032 8.261 1.00 88.94 116 ALA A N 1
ATOM 920 C CA . ALA A 1 116 ? 14.345 7.662 8.725 1.00 88.94 116 ALA A CA 1
ATOM 921 C C . ALA A 1 116 ? 15.516 6.670 8.730 1.00 88.94 116 ALA A C 1
ATOM 923 O O . ALA A 1 116 ? 16.601 6.994 8.244 1.00 88.94 116 ALA A O 1
ATOM 924 N N . LYS A 1 117 ? 15.291 5.437 9.210 1.00 93.25 117 LYS A N 1
ATOM 925 C CA . LYS A 1 117 ? 16.344 4.417 9.243 1.00 93.25 117 LYS A CA 1
ATOM 926 C C . LYS A 1 117 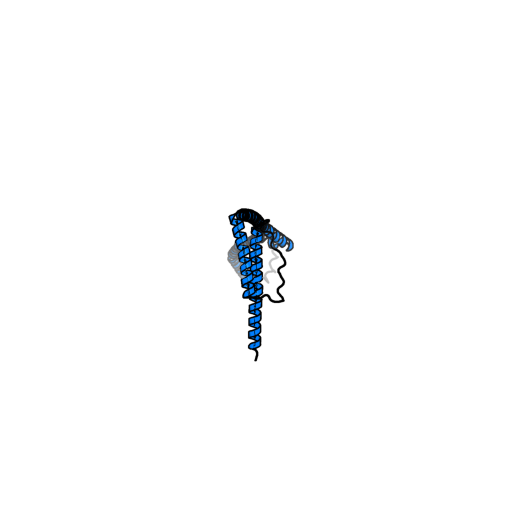? 16.736 3.928 7.851 1.00 93.25 117 LYS A C 1
ATOM 928 O O . LYS A 1 117 ? 17.920 3.725 7.593 1.00 93.25 117 LYS A O 1
ATOM 933 N N . ALA A 1 118 ? 15.770 3.749 6.953 1.00 92.00 118 ALA A N 1
ATOM 934 C CA . ALA A 1 118 ? 16.047 3.404 5.564 1.00 92.00 118 ALA A CA 1
ATOM 935 C C . ALA A 1 118 ? 16.861 4.510 4.880 1.00 92.00 118 ALA A C 1
ATOM 937 O O . ALA A 1 118 ? 17.848 4.208 4.213 1.00 92.00 118 ALA A O 1
ATOM 938 N N . ASN A 1 119 ? 16.515 5.777 5.119 1.00 91.00 119 ASN A N 1
ATOM 939 C CA . ASN A 1 119 ? 17.249 6.908 4.566 1.00 91.00 119 ASN A CA 1
ATOM 940 C C . ASN A 1 119 ? 18.693 6.969 5.081 1.00 91.00 119 ASN A C 1
ATOM 942 O O . ASN A 1 119 ? 19.619 7.161 4.300 1.00 91.00 119 ASN A O 1
ATOM 946 N N . GLU A 1 120 ? 18.902 6.716 6.375 1.00 90.38 120 GLU A N 1
ATOM 947 C CA . GLU A 1 120 ? 20.238 6.610 6.977 1.00 90.38 120 GLU A CA 1
ATOM 948 C C . GLU A 1 120 ? 21.076 5.501 6.318 1.00 90.38 120 GLU A C 1
ATOM 950 O O . GLU A 1 120 ? 22.224 5.730 5.941 1.00 90.38 120 GLU A O 1
ATOM 955 N N . VAL A 1 121 ? 20.501 4.305 6.136 1.00 94.25 121 VAL A N 1
ATOM 956 C CA . VAL A 1 121 ? 21.192 3.166 5.506 1.00 94.25 121 VAL A CA 1
ATOM 957 C C . VAL A 1 121 ? 21.521 3.459 4.042 1.00 94.25 121 VAL A C 1
ATOM 959 O O . VAL A 1 121 ? 22.635 3.175 3.597 1.00 94.25 121 VAL A O 1
ATOM 962 N N . LEU A 1 122 ? 20.591 4.050 3.292 1.00 91.81 122 LEU A N 1
ATOM 963 C CA . LEU A 1 122 ? 20.808 4.403 1.888 1.00 91.81 122 LEU A CA 1
ATOM 964 C C . LEU A 1 122 ? 21.782 5.576 1.713 1.00 91.81 122 LEU A C 1
ATOM 966 O O . LEU A 1 122 ? 22.454 5.648 0.689 1.00 91.81 122 LEU A O 1
ATOM 970 N N . ALA A 1 123 ? 21.926 6.443 2.714 1.00 87.81 123 ALA A N 1
ATOM 971 C CA . ALA A 1 123 ? 22.928 7.507 2.720 1.00 87.81 123 ALA A CA 1
ATOM 972 C C . ALA A 1 123 ? 24.361 7.001 2.989 1.00 87.81 123 ALA A C 1
ATOM 974 O O . ALA A 1 123 ? 25.323 7.746 2.793 1.00 87.81 123 ALA A O 1
ATOM 975 N N . THR A 1 124 ? 24.540 5.746 3.421 1.00 93.12 124 THR A N 1
ATOM 976 C CA . THR A 1 124 ? 25.880 5.150 3.570 1.00 93.12 124 THR A CA 1
ATOM 977 C C . THR A 1 124 ? 26.579 4.983 2.217 1.00 93.12 124 THR A C 1
ATOM 979 O O . THR A 1 124 ? 25.942 4.963 1.167 1.00 93.12 124 THR A O 1
ATOM 982 N N . GLN A 1 125 ? 27.902 4.792 2.224 1.00 92.75 125 GLN A N 1
ATOM 983 C CA . GLN A 1 125 ? 28.691 4.598 1.000 1.00 92.75 125 GLN A CA 1
ATOM 984 C C . GLN A 1 125 ? 28.146 3.465 0.109 1.00 92.75 125 GLN A C 1
ATOM 986 O O . GLN A 1 125 ? 27.980 3.644 -1.096 1.00 92.75 125 GLN A O 1
ATOM 991 N N . TYR A 1 126 ? 27.838 2.307 0.701 1.00 94.25 126 TYR A N 1
ATOM 992 C CA 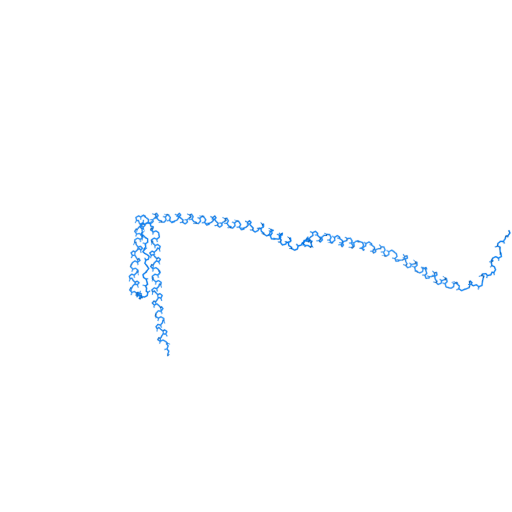. TYR A 1 126 ? 27.289 1.164 -0.032 1.00 94.25 126 TYR A CA 1
ATOM 993 C C . TYR A 1 126 ? 25.811 1.357 -0.387 1.00 94.25 126 TYR A C 1
ATOM 995 O O . TYR A 1 126 ? 25.387 0.920 -1.456 1.00 94.25 126 TYR A O 1
ATOM 1003 N N . GLY A 1 127 ? 25.045 2.051 0.461 1.00 93.38 127 GLY A N 1
ATOM 1004 C CA . GLY A 1 127 ? 23.664 2.436 0.170 1.00 93.38 127 GLY A CA 1
ATOM 1005 C C . GLY A 1 127 ? 23.562 3.333 -1.064 1.00 93.38 127 GLY A C 1
ATOM 1006 O O . GLY A 1 127 ? 22.822 3.022 -1.992 1.00 93.38 127 GLY A O 1
ATOM 1007 N N . SER A 1 128 ? 24.384 4.379 -1.133 1.00 90.62 128 SER A N 1
ATOM 1008 C CA . SER A 1 128 ? 24.417 5.331 -2.249 1.00 90.62 128 SER A CA 1
ATOM 1009 C C . SER A 1 128 ? 24.859 4.669 -3.559 1.00 90.62 128 SER A C 1
ATOM 1011 O O . SER A 1 128 ? 24.295 4.926 -4.628 1.00 90.62 128 SER A O 1
ATOM 1013 N N . MET A 1 129 ? 25.811 3.734 -3.476 1.00 93.75 129 MET A N 1
ATOM 1014 C CA . MET A 1 129 ? 26.211 2.919 -4.623 1.00 93.75 129 MET A CA 1
ATOM 1015 C C . MET A 1 129 ? 25.071 2.008 -5.103 1.00 93.75 129 MET A C 1
ATOM 1017 O O . MET A 1 129 ? 24.873 1.875 -6.309 1.00 93.75 129 MET A O 1
ATOM 1021 N N . ALA A 1 130 ? 24.286 1.427 -4.190 1.00 94.12 130 ALA A N 1
ATOM 1022 C CA . ALA A 1 130 ? 23.114 0.628 -4.548 1.00 94.12 130 ALA A CA 1
ATOM 1023 C C . ALA A 1 130 ? 22.014 1.477 -5.208 1.00 94.12 130 ALA A C 1
ATOM 1025 O O . ALA A 1 130 ? 21.468 1.059 -6.227 1.00 94.12 130 ALA A O 1
ATOM 1026 N N . VAL A 1 131 ? 21.741 2.681 -4.688 1.00 92.75 131 VAL A N 1
ATOM 1027 C CA . VAL A 1 131 ? 20.799 3.642 -5.299 1.00 92.75 131 VAL A CA 1
ATOM 1028 C C . VAL A 1 131 ? 21.237 3.984 -6.726 1.00 92.75 131 VAL A C 1
ATOM 1030 O O . VAL A 1 131 ? 20.459 3.832 -7.661 1.00 92.75 131 VAL A O 1
ATOM 1033 N N . SER A 1 132 ? 22.516 4.316 -6.917 1.00 91.50 132 SER A N 1
ATOM 1034 C CA . SER A 1 132 ? 23.077 4.588 -8.250 1.00 91.50 132 SER A CA 1
ATOM 1035 C C . SER A 1 132 ? 22.995 3.363 -9.179 1.00 91.50 132 SER A C 1
ATOM 1037 O O . SER A 1 132 ? 22.794 3.485 -10.390 1.00 91.50 132 SER A O 1
ATOM 1039 N N . GLY A 1 133 ? 23.130 2.155 -8.624 1.00 95.00 133 GLY A N 1
ATOM 1040 C CA . GLY A 1 133 ? 22.914 0.892 -9.332 1.00 95.00 133 GLY A CA 1
ATOM 1041 C C . GLY A 1 133 ? 21.480 0.736 -9.849 1.00 95.00 133 GLY A C 1
ATOM 1042 O O . GLY A 1 133 ? 21.272 0.281 -10.976 1.00 95.00 133 GLY A O 1
ATOM 1043 N N . VAL A 1 134 ? 20.489 1.163 -9.063 1.00 94.00 134 VAL A N 1
ATOM 1044 C CA . VAL A 1 134 ? 19.084 1.198 -9.494 1.00 94.00 134 VAL A CA 1
ATOM 1045 C C . VAL A 1 134 ? 18.904 2.182 -10.647 1.00 94.00 134 VAL A C 1
ATOM 1047 O O . VAL A 1 134 ? 18.300 1.811 -11.650 1.00 94.00 134 VAL A O 1
ATOM 1050 N N . ASP A 1 135 ? 19.477 3.383 -10.565 1.00 91.75 135 ASP A N 1
ATOM 1051 C CA . ASP A 1 135 ? 19.339 4.399 -11.620 1.00 91.75 135 ASP A CA 1
ATOM 1052 C C . ASP A 1 135 ? 19.986 3.961 -12.935 1.00 91.75 135 ASP A C 1
ATOM 1054 O O . ASP A 1 135 ? 19.385 4.039 -14.008 1.00 91.75 135 ASP A O 1
ATOM 1058 N N . THR A 1 136 ? 21.207 3.435 -12.861 1.00 94.31 136 THR A N 1
ATOM 1059 C CA . THR A 1 136 ? 21.917 2.915 -14.038 1.00 94.31 136 THR A CA 1
ATOM 1060 C C . THR A 1 136 ? 21.159 1.752 -14.673 1.00 94.31 136 THR A C 1
ATOM 1062 O O . THR A 1 136 ? 20.961 1.738 -15.889 1.00 94.31 136 THR A O 1
ATOM 1065 N N . THR A 1 137 ? 20.648 0.820 -13.868 1.00 96.00 137 THR A N 1
ATOM 1066 C CA . THR A 1 137 ? 19.836 -0.294 -14.377 1.00 96.00 137 THR A CA 1
ATOM 1067 C C . THR A 1 137 ? 18.520 0.200 -14.971 1.00 96.00 137 THR A C 1
ATOM 1069 O O . THR A 1 137 ? 18.108 -0.295 -16.018 1.00 96.00 137 THR A O 1
ATOM 1072 N N . ALA A 1 138 ? 17.883 1.202 -14.361 1.00 93.31 138 ALA A N 1
ATOM 1073 C CA . ALA A 1 138 ? 16.659 1.796 -14.880 1.00 93.31 138 ALA A CA 1
ATOM 1074 C C . ALA A 1 138 ? 16.891 2.432 -16.256 1.00 93.31 138 ALA A C 1
ATOM 1076 O O . ALA A 1 138 ? 16.157 2.125 -17.189 1.00 93.31 138 ALA A O 1
ATOM 1077 N N . THR A 1 139 ? 17.956 3.221 -16.431 1.00 91.56 139 THR A N 1
ATOM 1078 C CA . THR A 1 139 ? 18.293 3.807 -17.745 1.00 91.56 139 THR A CA 1
ATOM 1079 C C . THR A 1 139 ? 18.607 2.748 -18.807 1.00 91.56 139 THR A C 1
ATOM 1081 O O . THR A 1 139 ? 18.225 2.897 -19.969 1.00 91.56 139 THR A O 1
ATOM 1084 N N . LEU A 1 140 ? 19.262 1.644 -18.431 1.00 95.56 140 LEU A N 1
ATOM 1085 C CA . LEU A 1 140 ? 19.507 0.523 -19.341 1.00 95.56 140 LEU A CA 1
ATOM 1086 C C . LEU A 1 140 ? 18.203 -0.189 -19.718 1.00 95.56 140 LEU A C 1
ATOM 1088 O O . LEU A 1 140 ? 17.990 -0.502 -20.889 1.00 95.56 140 LEU A O 1
ATOM 1092 N N . ALA A 1 141 ? 17.314 -0.406 -18.749 1.00 94.50 141 ALA A N 1
ATOM 1093 C CA . ALA A 1 141 ? 15.997 -0.977 -18.989 1.00 94.50 141 ALA A CA 1
ATOM 1094 C C . ALA A 1 141 ? 15.150 -0.079 -19.901 1.00 94.50 141 ALA A C 1
ATOM 1096 O O . ALA A 1 141 ? 14.488 -0.595 -20.797 1.00 94.50 141 ALA A O 1
ATOM 1097 N N . GLU A 1 142 ? 15.213 1.246 -19.741 1.00 90.69 142 GLU A N 1
ATOM 1098 C CA . GLU A 1 142 ? 14.542 2.183 -20.648 1.00 90.69 142 GLU A CA 1
ATOM 1099 C C . GLU A 1 142 ? 15.049 2.059 -22.085 1.00 90.69 142 GLU A C 1
ATOM 1101 O O . GLU A 1 142 ? 14.241 2.021 -23.007 1.00 90.69 142 GLU A O 1
ATOM 1106 N N . ARG A 1 143 ? 16.362 1.907 -22.290 1.00 91.62 143 ARG A N 1
ATOM 1107 C CA . ARG A 1 143 ? 16.927 1.694 -23.633 1.00 91.62 143 ARG A CA 1
ATOM 1108 C C . ARG A 1 143 ? 16.456 0.390 -24.269 1.00 91.62 143 ARG A C 1
ATOM 1110 O O . ARG A 1 143 ? 16.157 0.357 -25.460 1.00 91.62 143 ARG A O 1
ATOM 1117 N N . LEU A 1 144 ? 16.384 -0.687 -23.487 1.00 93.50 144 LEU A N 1
ATOM 1118 C CA . LEU A 1 144 ? 15.830 -1.957 -23.965 1.00 93.50 144 LEU A CA 1
ATOM 1119 C C . LEU A 1 144 ? 14.338 -1.819 -24.280 1.00 93.50 144 LEU A C 1
ATOM 1121 O O . LEU A 1 144 ? 13.866 -2.344 -25.287 1.00 93.50 144 LEU A O 1
ATOM 1125 N N . LEU A 1 145 ? 13.604 -1.080 -23.450 1.00 91.25 145 LEU A N 1
ATOM 1126 C CA . LEU A 1 145 ? 12.200 -0.782 -23.681 1.00 91.25 145 LEU A CA 1
ATOM 1127 C C . LEU A 1 145 ? 12.006 0.026 -24.969 1.00 91.25 145 LEU A C 1
ATOM 1129 O O . LEU A 1 145 ? 11.125 -0.320 -25.744 1.00 91.25 145 LEU A O 1
ATOM 1133 N N . ASP A 1 146 ? 12.829 1.044 -25.232 1.00 89.25 146 ASP A N 1
ATOM 1134 C CA . ASP A 1 146 ? 12.805 1.817 -26.482 1.00 89.25 146 ASP A CA 1
ATOM 1135 C C . ASP A 1 146 ? 13.066 0.931 -27.713 1.00 89.25 146 ASP A C 1
ATOM 1137 O O . ASP A 1 146 ? 12.463 1.149 -28.763 1.00 89.25 146 ASP A O 1
ATOM 1141 N N . TYR A 1 147 ? 13.930 -0.080 -27.581 1.00 91.12 147 TYR A N 1
ATOM 1142 C CA . TYR A 1 147 ? 14.267 -1.000 -28.669 1.00 91.12 147 TYR A CA 1
ATOM 1143 C C . TYR A 1 147 ? 13.138 -1.991 -28.996 1.00 91.12 147 TYR A C 1
ATOM 1145 O O . TYR A 1 147 ? 12.820 -2.192 -30.167 1.00 91.12 147 TYR A O 1
ATOM 1153 N N . TYR A 1 148 ? 12.527 -2.614 -27.983 1.00 90.50 148 TYR A N 1
ATOM 1154 C CA . TYR A 1 148 ? 11.500 -3.649 -28.189 1.00 90.50 148 TYR A CA 1
ATOM 1155 C C . TYR A 1 148 ? 10.066 -3.105 -28.243 1.00 90.50 148 TYR A C 1
ATOM 1157 O O . TYR A 1 148 ? 9.213 -3.690 -28.909 1.00 90.50 148 TYR A O 1
ATOM 1165 N N . PHE A 1 149 ? 9.79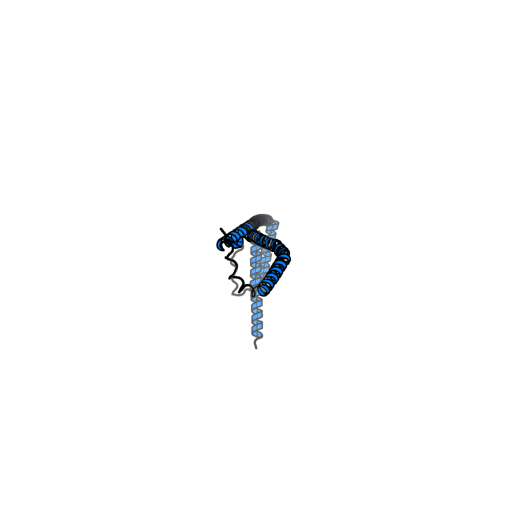2 -1.993 -27.559 1.00 90.50 149 PHE A N 1
ATOM 1166 C CA . PHE A 1 149 ? 8.480 -1.346 -27.483 1.00 90.50 149 PHE A CA 1
ATOM 1167 C C . PHE A 1 149 ? 8.634 0.154 -27.786 1.00 90.50 149 PHE A C 1
ATOM 1169 O O . PHE A 1 149 ? 8.669 0.981 -26.861 1.00 90.50 149 PHE A O 1
ATOM 1176 N N . PRO A 1 150 ? 8.756 0.513 -29.081 1.00 84.75 150 PRO A N 1
ATOM 1177 C CA . PRO A 1 150 ? 8.984 1.885 -29.507 1.00 84.75 150 PRO A CA 1
ATOM 1178 C C . PRO A 1 150 ? 7.892 2.827 -29.013 1.00 84.75 150 PRO A C 1
ATOM 1180 O O . PRO A 1 150 ? 6.717 2.466 -28.912 1.00 84.75 150 PRO A O 1
ATOM 1183 N N . ARG A 1 151 ? 8.302 4.060 -28.729 1.00 75.75 151 ARG A N 1
ATOM 1184 C CA . ARG A 1 151 ? 7.413 5.111 -28.249 1.00 75.75 151 ARG A CA 1
ATOM 1185 C C . ARG A 1 151 ? 6.332 5.424 -29.287 1.00 75.75 151 ARG A C 1
ATOM 1187 O O . ARG A 1 151 ? 6.624 5.535 -30.476 1.00 75.75 151 ARG A O 1
ATOM 1194 N N . ALA A 1 152 ? 5.091 5.573 -28.837 1.00 69.06 152 ALA A N 1
ATOM 1195 C CA . ALA A 1 152 ? 4.014 6.069 -29.686 1.00 69.06 152 ALA A CA 1
ATOM 1196 C C . ALA A 1 152 ? 4.001 7.605 -29.669 1.00 69.06 152 ALA A C 1
ATOM 1198 O O . ALA A 1 152 ? 4.306 8.208 -28.645 1.00 69.06 152 ALA A O 1
ATOM 1199 N N . GLU A 1 153 ? 3.585 8.249 -30.761 1.00 63.22 153 GLU A N 1
ATOM 1200 C CA . GLU A 1 153 ? 3.469 9.722 -30.857 1.00 63.22 153 GLU A CA 1
ATOM 1201 C C . GLU A 1 153 ? 2.564 10.335 -29.763 1.00 63.22 153 GLU A C 1
ATOM 1203 O O . GLU A 1 153 ? 2.650 11.520 -29.457 1.00 63.22 153 GLU A O 1
ATOM 1208 N N . SER A 1 154 ? 1.701 9.521 -29.143 1.00 63.53 154 SER A N 1
ATOM 1209 C CA . SER A 1 154 ? 0.818 9.901 -28.037 1.00 63.53 154 SER A CA 1
ATOM 1210 C C . SER A 1 154 ? 1.451 9.790 -26.643 1.00 63.53 154 SER A C 1
ATOM 1212 O O . SER A 1 154 ? 0.802 10.137 -25.655 1.00 63.53 154 SER A O 1
ATOM 1214 N N . ASP A 1 155 ? 2.671 9.261 -26.518 1.00 64.25 155 ASP A N 1
ATOM 1215 C CA . ASP A 1 155 ? 3.319 9.095 -25.218 1.00 64.25 155 ASP A CA 1
ATOM 1216 C C . ASP A 1 155 ? 3.823 10.444 -24.710 1.00 64.25 155 ASP A C 1
ATOM 1218 O O . ASP A 1 155 ? 4.882 10.924 -25.111 1.00 64.25 155 ASP A O 1
ATOM 1222 N N . VAL A 1 156 ? 3.089 11.039 -23.774 1.00 65.12 156 VAL A N 1
ATOM 1223 C CA . VAL A 1 156 ? 3.537 12.221 -23.030 1.00 65.12 156 VAL A CA 1
ATOM 1224 C C . VAL A 1 156 ? 4.714 11.823 -22.130 1.00 65.12 156 VAL A C 1
ATOM 1226 O O . VAL A 1 156 ? 4.629 10.813 -21.417 1.00 65.12 156 VAL A O 1
ATOM 1229 N N . GLU A 1 157 ? 5.814 12.589 -22.187 1.00 63.59 157 GLU A N 1
ATOM 1230 C CA . GLU A 1 157 ? 6.894 12.476 -21.197 1.00 63.59 157 GLU A CA 1
ATOM 1231 C C . GLU A 1 157 ? 6.289 12.679 -19.805 1.00 63.59 157 GLU A C 1
ATOM 1233 O O . GLU A 1 157 ? 5.507 13.605 -19.584 1.00 63.59 157 GLU A O 1
ATOM 1238 N N . ASP A 1 158 ? 6.638 11.799 -18.869 1.00 62.50 158 ASP A N 1
ATOM 1239 C CA . ASP A 1 158 ? 6.308 12.009 -17.463 1.00 62.50 158 ASP A CA 1
ATOM 1240 C C . ASP A 1 158 ? 7.269 13.102 -16.964 1.00 62.50 158 ASP A C 1
ATOM 1242 O O . ASP A 1 158 ? 8.403 12.799 -16.607 1.00 62.50 158 ASP A O 1
ATOM 1246 N N . ASP A 1 159 ? 6.863 14.373 -17.022 1.00 55.06 159 ASP A N 1
ATOM 1247 C CA . ASP A 1 159 ? 7.701 15.566 -16.758 1.00 55.06 159 ASP A CA 1
ATOM 1248 C C . ASP A 1 159 ? 8.094 15.744 -15.278 1.00 55.06 159 ASP A C 1
ATOM 1250 O O . ASP A 1 159 ? 8.732 16.713 -14.879 1.00 55.06 159 ASP A O 1
ATOM 1254 N N . ASN A 1 160 ? 7.723 14.804 -14.411 1.00 63.72 160 ASN A N 1
ATOM 1255 C CA . ASN A 1 160 ? 8.039 14.917 -12.996 1.00 63.72 160 ASN A CA 1
ATOM 1256 C C . ASN A 1 160 ? 9.467 14.429 -12.742 1.00 63.72 160 ASN A C 1
ATOM 1258 O O . ASN A 1 160 ? 9.655 13.240 -12.506 1.00 63.72 160 ASN A O 1
ATOM 1262 N N . SER A 1 161 ? 10.486 15.285 -12.855 1.00 63.44 161 SER A N 1
ATOM 1263 C CA . SER A 1 161 ? 11.887 14.931 -12.566 1.00 63.44 161 SER A CA 1
ATOM 1264 C C . SER A 1 161 ? 12.023 14.243 -11.191 1.00 63.44 161 SER A C 1
ATOM 1266 O O . SER A 1 161 ? 11.318 14.609 -10.249 1.00 63.44 161 SER A O 1
ATOM 1268 N N . PRO A 1 162 ? 12.858 13.190 -11.056 1.00 65.25 162 PRO A N 1
ATOM 1269 C CA . PRO A 1 162 ? 13.010 12.510 -9.775 1.00 65.25 162 PRO A CA 1
ATOM 1270 C C . PRO A 1 162 ? 13.562 13.496 -8.744 1.00 65.25 162 PRO A C 1
ATOM 1272 O O . PRO A 1 162 ? 14.431 14.311 -9.068 1.00 65.25 162 PRO A O 1
ATOM 1275 N N . ILE A 1 163 ? 13.090 13.405 -7.501 1.00 70.38 163 ILE A N 1
ATOM 1276 C CA . ILE A 1 163 ? 13.689 14.153 -6.389 1.00 70.38 163 ILE A CA 1
ATOM 1277 C C . ILE A 1 163 ? 15.153 13.732 -6.265 1.00 70.38 163 ILE A C 1
ATOM 1279 O O . ILE A 1 163 ? 15.469 12.556 -6.391 1.00 70.38 163 ILE A O 1
ATOM 1283 N N . SER A 1 164 ? 16.062 14.676 -6.026 1.00 71.88 164 SER A N 1
ATOM 1284 C CA . SER A 1 164 ? 17.493 14.374 -5.956 1.00 71.88 164 SER A CA 1
ATOM 1285 C C . SER A 1 164 ? 17.784 13.261 -4.943 1.00 71.88 164 SER A C 1
ATOM 1287 O O . SER A 1 164 ? 17.424 13.372 -3.770 1.00 71.88 164 SER A O 1
ATOM 1289 N N . ALA A 1 165 ? 18.528 12.232 -5.368 1.00 74.88 165 ALA A N 1
ATOM 1290 C CA . ALA A 1 165 ? 18.991 11.127 -4.519 1.00 74.88 165 ALA A CA 1
ATOM 1291 C C . ALA A 1 165 ? 19.765 11.580 -3.265 1.00 74.88 165 ALA A C 1
ATOM 1293 O O . ALA A 1 165 ? 20.004 10.781 -2.365 1.00 74.88 165 ALA A O 1
ATOM 1294 N N . LYS A 1 166 ? 20.195 12.848 -3.217 1.00 71.62 166 LYS A N 1
ATOM 1295 C CA . LYS A 1 166 ? 20.887 13.455 -2.074 1.00 71.62 166 LYS A CA 1
ATOM 1296 C C . LYS A 1 166 ? 19.943 13.950 -0.974 1.00 71.62 166 LYS A C 1
ATOM 1298 O O . LYS A 1 166 ? 20.392 14.078 0.159 1.00 71.62 166 LYS A O 1
ATOM 1303 N N . GLU A 1 167 ? 18.689 14.260 -1.296 1.00 77.69 167 GLU A N 1
ATOM 1304 C CA . GLU A 1 167 ? 17.715 14.801 -0.337 1.00 77.69 167 GLU A CA 1
ATOM 1305 C C . GLU A 1 167 ? 16.916 13.679 0.335 1.00 77.69 167 GLU A C 1
ATOM 1307 O O . GLU A 1 167 ? 16.877 13.600 1.562 1.00 77.69 167 GLU A O 1
ATOM 1312 N N . ASP A 1 168 ? 16.345 12.768 -0.458 1.00 86.19 168 ASP A N 1
ATOM 1313 C CA . ASP A 1 168 ? 15.649 11.574 0.038 1.00 86.19 168 ASP A CA 1
ATOM 1314 C C . ASP A 1 168 ? 15.944 10.361 -0.870 1.00 86.19 168 ASP A C 1
ATOM 1316 O O . ASP A 1 168 ? 15.214 10.095 -1.832 1.00 86.19 168 ASP A O 1
ATOM 1320 N N . PRO A 1 169 ? 17.037 9.623 -0.596 1.00 87.12 169 PRO A N 1
ATOM 1321 C CA . PRO A 1 169 ? 17.377 8.381 -1.285 1.00 87.12 169 PRO A CA 1
ATOM 1322 C C . PRO A 1 169 ? 16.236 7.353 -1.368 1.00 87.12 169 PRO A C 1
ATOM 1324 O O . PRO A 1 169 ? 16.096 6.666 -2.386 1.00 87.12 169 PRO A O 1
ATOM 1327 N N . VAL A 1 170 ? 15.413 7.225 -0.319 1.00 90.38 170 VAL A N 1
ATOM 1328 C CA . VAL A 1 170 ? 14.294 6.265 -0.303 1.00 90.38 170 VAL A CA 1
ATOM 1329 C C . VAL A 1 170 ? 13.246 6.703 -1.316 1.00 90.38 170 VAL A C 1
ATOM 1331 O O . VAL A 1 170 ? 12.838 5.915 -2.171 1.00 90.38 170 VAL A O 1
ATOM 1334 N N . LEU A 1 171 ? 12.842 7.970 -1.265 1.00 90.12 171 LEU A N 1
ATOM 1335 C CA . LEU A 1 171 ? 11.849 8.501 -2.189 1.00 90.12 171 LEU A CA 1
ATOM 1336 C C . LEU A 1 171 ? 12.342 8.452 -3.635 1.00 90.12 171 LEU A C 1
ATOM 1338 O O . LEU A 1 171 ? 11.577 8.070 -4.520 1.00 90.12 171 LEU A O 1
ATOM 1342 N N . HIS A 1 172 ? 13.619 8.766 -3.860 1.00 90.75 172 HIS A N 1
ATOM 1343 C CA . HIS A 1 172 ? 14.243 8.704 -5.176 1.00 90.75 172 HIS A CA 1
ATOM 1344 C C . HIS A 1 172 ? 14.157 7.301 -5.784 1.00 90.75 172 HIS A C 1
ATOM 1346 O O . HIS A 1 172 ? 13.623 7.139 -6.878 1.00 90.75 172 HIS A O 1
ATOM 1352 N N . THR A 1 173 ? 14.597 6.266 -5.057 1.00 90.44 173 THR A N 1
ATOM 1353 C CA . THR A 1 173 ? 14.545 4.880 -5.565 1.00 90.44 173 THR A CA 1
ATOM 1354 C C . THR A 1 173 ? 13.121 4.429 -5.878 1.00 90.44 173 THR A C 1
ATOM 1356 O O . THR A 1 173 ? 12.873 3.835 -6.930 1.00 90.44 173 THR A O 1
ATOM 1359 N N . VAL A 1 174 ? 12.168 4.749 -4.998 1.00 92.44 174 VAL A N 1
ATOM 1360 C CA . VAL A 1 174 ? 10.750 4.426 -5.196 1.00 92.44 174 VAL A CA 1
ATOM 1361 C C . VAL A 1 174 ? 10.197 5.135 -6.434 1.00 92.44 174 VAL A C 1
ATOM 1363 O O . VAL A 1 174 ? 9.485 4.515 -7.227 1.00 92.44 174 VAL A O 1
ATOM 1366 N N . GLN A 1 175 ? 10.543 6.406 -6.639 1.00 90.62 175 GLN A N 1
ATOM 1367 C CA . GLN A 1 175 ? 10.126 7.171 -7.813 1.00 90.62 175 GLN A CA 1
ATOM 1368 C C . GLN A 1 175 ? 10.748 6.632 -9.102 1.00 90.62 175 GLN A C 1
ATOM 1370 O O . GLN A 1 175 ? 10.016 6.428 -10.070 1.00 90.62 175 GLN A O 1
ATOM 1375 N N . THR A 1 176 ? 12.053 6.353 -9.125 1.00 89.88 176 THR A N 1
ATOM 1376 C CA . THR A 1 176 ? 12.747 5.806 -10.303 1.00 89.88 176 THR A CA 1
ATOM 1377 C C . THR A 1 176 ? 12.108 4.492 -10.751 1.00 89.88 176 THR A C 1
ATOM 1379 O O . THR A 1 176 ? 11.728 4.345 -11.916 1.00 89.88 176 THR A O 1
ATOM 1382 N N . VAL A 1 177 ? 11.897 3.556 -9.819 1.00 92.56 177 VAL A N 1
ATOM 1383 C CA . VAL A 1 177 ? 11.258 2.264 -10.122 1.00 92.56 177 VAL A CA 1
ATOM 1384 C C . VAL A 1 177 ? 9.795 2.447 -10.530 1.00 92.56 177 VAL A C 1
ATOM 1386 O O . VAL A 1 177 ? 9.338 1.821 -11.489 1.00 92.56 177 VAL A O 1
ATOM 1389 N N . GLY A 1 178 ? 9.054 3.319 -9.842 1.00 92.12 178 GLY A N 1
ATOM 1390 C CA . GLY A 1 178 ? 7.649 3.594 -10.146 1.00 92.12 178 GLY A CA 1
ATOM 1391 C C . GLY A 1 178 ? 7.448 4.180 -11.544 1.00 92.12 178 GLY A C 1
ATOM 1392 O O . GLY A 1 178 ? 6.568 3.732 -12.282 1.00 92.12 178 GLY A O 1
ATOM 1393 N N . ARG A 1 179 ? 8.298 5.130 -11.945 1.00 89.12 179 ARG A N 1
ATOM 1394 C CA . ARG A 1 179 ? 8.263 5.747 -13.279 1.00 89.12 179 ARG A CA 1
ATOM 1395 C C . ARG A 1 179 ? 8.582 4.745 -14.370 1.00 89.12 179 ARG A C 1
ATOM 1397 O O . ARG A 1 179 ? 7.824 4.647 -15.334 1.00 89.12 179 ARG A O 1
ATOM 1404 N N . LEU A 1 180 ? 9.650 3.970 -14.192 1.00 90.62 180 LEU A N 1
ATOM 1405 C CA . LEU A 1 180 ? 10.013 2.922 -15.138 1.00 90.62 180 LEU A CA 1
ATOM 1406 C C . LEU A 1 180 ? 8.875 1.904 -15.289 1.00 90.62 180 LEU A C 1
ATOM 1408 O O . LEU A 1 180 ? 8.478 1.591 -16.408 1.00 90.62 180 LEU A O 1
ATOM 1412 N N . SER A 1 181 ? 8.304 1.439 -14.175 1.00 93.38 181 SER A N 1
ATOM 1413 C CA . SER A 1 181 ? 7.173 0.503 -14.173 1.00 93.38 181 SER A CA 1
ATOM 1414 C C . SER A 1 181 ? 5.974 1.051 -14.953 1.00 93.38 181 SER A C 1
ATOM 1416 O O . SER A 1 181 ? 5.451 0.380 -15.844 1.00 93.38 181 SER A O 1
ATOM 1418 N N . ASN A 1 182 ? 5.587 2.305 -14.694 1.00 90.81 182 ASN A N 1
ATOM 1419 C CA . ASN A 1 182 ? 4.475 2.947 -15.393 1.00 90.81 182 ASN A CA 1
ATOM 1420 C C . ASN A 1 182 ? 4.767 3.134 -16.896 1.00 90.81 182 ASN A C 1
ATOM 1422 O O . ASN A 1 182 ? 3.899 2.901 -17.740 1.00 90.81 182 ASN A O 1
ATOM 1426 N N . LYS A 1 183 ? 6.003 3.505 -17.253 1.00 89.31 183 LYS A N 1
ATOM 1427 C CA . LYS A 1 183 ? 6.456 3.642 -18.648 1.00 89.31 183 LYS A CA 1
ATOM 1428 C C . LYS A 1 183 ? 6.383 2.307 -19.392 1.00 89.31 183 LYS A C 1
ATOM 1430 O O . LYS A 1 183 ? 5.833 2.253 -20.492 1.00 89.31 183 LYS A O 1
ATOM 1435 N N . ILE A 1 184 ? 6.871 1.227 -18.779 1.00 91.62 184 ILE A N 1
ATOM 1436 C CA . ILE A 1 184 ? 6.793 -0.131 -19.335 1.00 91.62 184 ILE A CA 1
ATOM 1437 C C . ILE A 1 184 ? 5.330 -0.539 -19.519 1.00 91.62 184 ILE A C 1
ATOM 1439 O O . ILE A 1 184 ? 4.949 -0.943 -20.616 1.00 91.62 184 ILE A O 1
ATOM 1443 N N . ALA A 1 185 ? 4.503 -0.390 -18.481 1.00 92.19 185 ALA A N 1
ATOM 1444 C CA . ALA A 1 185 ? 3.097 -0.781 -18.520 1.00 92.19 185 ALA A CA 1
ATOM 1445 C C . ALA A 1 185 ? 2.344 -0.100 -19.674 1.00 92.19 185 ALA A C 1
ATOM 1447 O O . ALA A 1 185 ? 1.679 -0.781 -20.455 1.00 92.19 185 ALA A O 1
ATOM 1448 N N . ARG A 1 186 ? 2.506 1.222 -19.832 1.00 88.00 186 ARG A N 1
ATOM 1449 C CA . ARG A 1 186 ? 1.878 1.988 -20.921 1.00 88.00 186 ARG A CA 1
ATOM 1450 C C . ARG A 1 186 ? 2.319 1.505 -22.302 1.00 88.00 186 ARG A C 1
ATOM 1452 O O . ARG A 1 186 ? 1.473 1.222 -23.150 1.00 88.00 186 ARG A O 1
ATOM 1459 N N . ARG A 1 187 ? 3.627 1.365 -22.524 1.00 88.44 187 ARG A N 1
ATOM 1460 C CA . ARG A 1 187 ? 4.173 1.012 -23.845 1.00 88.44 187 ARG A CA 1
ATOM 1461 C C . ARG A 1 187 ? 3.854 -0.413 -24.264 1.00 88.44 187 ARG A C 1
ATOM 1463 O O . ARG A 1 187 ? 3.485 -0.650 -25.416 1.00 88.44 187 ARG A O 1
ATOM 1470 N N . VAL A 1 188 ? 3.958 -1.355 -23.328 1.00 91.38 188 VAL A N 1
ATOM 1471 C CA . VAL A 1 188 ? 3.591 -2.754 -23.569 1.00 91.38 188 VAL A CA 1
ATOM 1472 C C . VAL A 1 188 ? 2.100 -2.845 -23.879 1.00 91.38 188 VAL A C 1
ATOM 1474 O O . VAL A 1 188 ? 1.731 -3.436 -24.892 1.00 91.38 188 VAL A O 1
ATOM 1477 N N . TYR A 1 189 ? 1.249 -2.196 -23.076 1.00 90.94 189 TYR A N 1
ATOM 1478 C CA . TYR A 1 189 ? -0.194 -2.174 -23.317 1.00 90.94 189 TYR A CA 1
ATOM 1479 C C . TYR A 1 189 ? -0.536 -1.611 -24.700 1.00 90.94 189 TYR A C 1
ATOM 1481 O O . TYR A 1 189 ? -1.294 -2.232 -25.445 1.00 90.94 189 TYR A O 1
ATOM 1489 N N . HIS A 1 190 ? 0.050 -0.474 -25.075 1.00 87.69 190 HIS A N 1
ATOM 1490 C CA . HIS A 1 190 ? -0.207 0.159 -26.365 1.00 87.69 190 HIS A CA 1
ATOM 1491 C C . HIS A 1 190 ? 0.248 -0.719 -27.544 1.00 87.69 190 HIS A C 1
ATOM 1493 O O . HIS A 1 190 ? -0.482 -0.883 -28.522 1.00 87.69 190 HIS A O 1
ATOM 1499 N N . THR A 1 191 ? 1.424 -1.342 -27.434 1.00 88.88 191 THR A N 1
ATOM 1500 C CA . THR A 1 191 ? 1.965 -2.228 -28.478 1.00 88.88 191 THR A CA 1
ATOM 1501 C C . THR A 1 191 ? 1.082 -3.455 -28.686 1.00 88.88 191 THR A C 1
ATOM 1503 O O . THR A 1 191 ? 0.726 -3.774 -29.820 1.00 88.88 191 THR A O 1
ATOM 1506 N N . VAL A 1 192 ? 0.680 -4.111 -27.595 1.00 91.25 192 VAL A N 1
ATOM 1507 C CA . VAL A 1 192 ? -0.196 -5.290 -27.644 1.00 91.25 192 VAL A CA 1
ATOM 1508 C C . VAL A 1 192 ? -1.584 -4.915 -28.163 1.00 91.25 192 VAL A C 1
ATOM 1510 O O . VAL A 1 192 ? -2.133 -5.621 -29.006 1.00 91.25 192 VAL A O 1
ATOM 1513 N N . SER A 1 193 ? -2.135 -3.782 -27.722 1.00 90.31 193 SER A N 1
ATOM 1514 C CA . SER A 1 193 ? -3.451 -3.312 -28.172 1.00 90.31 193 SER A CA 1
ATOM 1515 C C . SER A 1 193 ? -3.472 -3.067 -29.681 1.00 90.31 193 SER A C 1
ATOM 1517 O O . SER A 1 193 ? -4.363 -3.566 -30.366 1.00 90.31 193 SER A O 1
ATOM 1519 N N . ARG A 1 194 ? -2.439 -2.406 -30.224 1.00 86.81 194 ARG A N 1
ATOM 1520 C CA . ARG A 1 194 ? -2.301 -2.184 -31.671 1.00 86.81 194 ARG A CA 1
ATOM 1521 C C . ARG A 1 194 ? -2.226 -3.502 -32.445 1.00 86.81 194 ARG A C 1
ATOM 1523 O O . ARG A 1 194 ? -2.879 -3.644 -33.472 1.00 86.81 194 ARG A O 1
ATOM 1530 N N . GLN A 1 195 ? -1.463 -4.482 -31.957 1.00 88.25 195 GLN A N 1
ATOM 1531 C CA . GLN A 1 195 ? -1.394 -5.800 -32.598 1.00 88.25 195 GLN A CA 1
ATOM 1532 C C . GLN A 1 195 ? -2.773 -6.480 -32.631 1.00 88.25 195 GLN A C 1
ATOM 1534 O O . GLN A 1 195 ? -3.188 -6.977 -33.678 1.00 88.25 195 GLN A O 1
ATOM 1539 N N . ILE A 1 196 ? -3.523 -6.444 -31.527 1.00 92.25 196 ILE A N 1
ATOM 1540 C CA . ILE A 1 196 ? -4.878 -7.013 -31.452 1.00 92.25 196 ILE A CA 1
ATOM 1541 C C . ILE A 1 196 ? -5.829 -6.329 -32.446 1.00 92.25 196 ILE A C 1
ATOM 1543 O O . ILE A 1 196 ? -6.603 -7.015 -33.117 1.00 92.25 196 ILE A O 1
ATOM 1547 N N . GLU A 1 197 ? -5.762 -5.003 -32.581 1.00 89.50 197 GLU A N 1
ATOM 1548 C CA . GLU A 1 197 ? -6.559 -4.258 -33.566 1.00 89.50 197 GLU A CA 1
ATOM 1549 C C . GLU A 1 197 ? -6.221 -4.673 -35.002 1.00 89.50 197 GLU A C 1
ATOM 1551 O O . GLU A 1 197 ? -7.134 -4.979 -35.771 1.00 89.50 197 GLU A O 1
ATOM 1556 N N . THR A 1 198 ? -4.933 -4.805 -35.339 1.00 89.38 198 THR A N 1
ATOM 1557 C CA . THR A 1 198 ? -4.520 -5.256 -36.681 1.00 89.38 198 THR A CA 1
ATOM 1558 C C . THR A 1 198 ? -5.003 -6.672 -37.000 1.00 89.38 198 THR A C 1
ATOM 1560 O O . THR A 1 198 ? -5.479 -6.922 -38.106 1.00 89.38 198 THR A O 1
ATOM 1563 N N . PHE A 1 199 ? -4.972 -7.594 -36.029 1.00 91.31 199 PHE A N 1
ATOM 1564 C CA . PHE A 1 199 ? -5.524 -8.941 -36.213 1.00 91.31 199 PHE A CA 1
ATOM 1565 C C . PHE A 1 199 ? -7.049 -8.922 -36.377 1.00 91.31 199 PHE A C 1
ATOM 1567 O O . PHE A 1 199 ? -7.597 -9.691 -37.166 1.00 91.31 199 PHE A O 1
ATOM 1574 N N . LYS A 1 200 ? -7.745 -8.028 -35.666 1.00 88.44 200 LYS A N 1
ATOM 1575 C CA . LYS A 1 200 ? -9.201 -7.865 -35.766 1.00 88.44 200 LYS A CA 1
ATOM 1576 C C . LYS A 1 200 ? -9.637 -7.282 -37.114 1.00 88.44 200 LYS A C 1
ATOM 1578 O O . LYS A 1 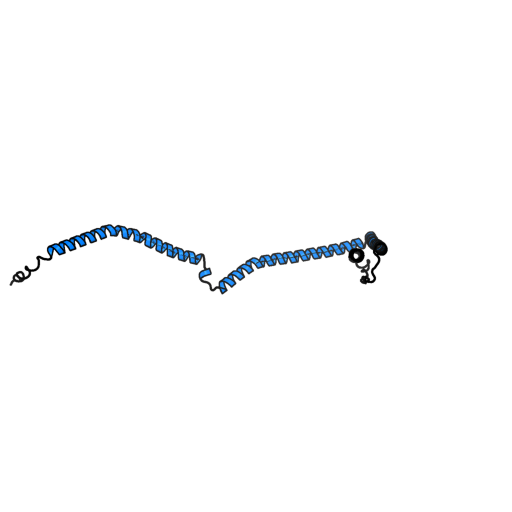200 ? -10.717 -7.621 -37.595 1.00 88.44 200 LYS A O 1
ATOM 1583 N N . GLU A 1 201 ? -8.844 -6.396 -37.706 1.00 85.38 201 GLU A N 1
ATOM 1584 C CA . GLU A 1 201 ? -9.109 -5.835 -39.037 1.00 85.38 201 GLU A CA 1
ATOM 1585 C C . GLU A 1 201 ? -8.763 -6.822 -40.154 1.00 85.38 201 GLU A C 1
ATOM 1587 O O . GLU A 1 201 ? -9.556 -6.981 -41.077 1.00 85.38 201 GLU A O 1
ATOM 1592 N N . ALA A 1 202 ? -7.654 -7.558 -40.028 1.00 80.19 202 ALA A N 1
ATOM 1593 C CA . ALA A 1 202 ? -7.272 -8.607 -40.976 1.00 80.19 202 ALA A CA 1
ATOM 1594 C C . ALA A 1 202 ? -8.222 -9.823 -40.964 1.00 80.19 202 ALA A C 1
ATOM 1596 O O . ALA A 1 202 ? -8.315 -10.545 -41.953 1.00 80.19 202 ALA A O 1
ATOM 1597 N N . GLY A 1 203 ? -8.925 -10.058 -39.851 1.00 73.88 203 GLY A N 1
ATOM 1598 C CA . GLY A 1 203 ? -9.911 -11.131 -39.693 1.00 73.88 203 GLY A CA 1
ATOM 1599 C C . GLY A 1 203 ? -11.359 -10.746 -40.021 1.00 73.88 203 GLY A C 1
ATOM 1600 O O . GLY A 1 203 ? -12.259 -11.536 -39.732 1.00 73.88 203 GLY A O 1
ATOM 1601 N N . ARG A 1 204 ? -11.617 -9.547 -40.562 1.00 52.06 204 ARG A N 1
ATOM 1602 C CA . ARG A 1 204 ? -12.964 -9.107 -40.959 1.00 52.06 204 ARG A CA 1
ATOM 1603 C C . ARG A 1 204 ? -13.192 -9.444 -42.447 1.00 52.06 204 ARG A C 1
ATOM 1605 O O . ARG A 1 204 ? -12.516 -8.831 -43.270 1.00 52.06 204 ARG A O 1
ATOM 1612 N N . PRO A 1 205 ? -14.067 -10.413 -42.788 1.00 54.56 205 PRO A N 1
ATOM 1613 C CA . PRO A 1 205 ? -14.395 -10.735 -44.179 1.00 54.56 205 PRO A CA 1
ATOM 1614 C C . PRO A 1 205 ? -15.138 -9.595 -44.883 1.00 54.56 205 PRO A C 1
ATOM 1616 O O . PRO A 1 205 ? -15.826 -8.811 -44.184 1.00 54.56 205 PRO A O 1
#

Foldseek 3Di:
DDPDPPPDPPPPPPPPPPVVVVVVVVVVVVVVVVCVVCVVVVVVVVVVVVVVVVVVVVVVVVVCVVCVVVPDDPVVVVVVVVVVVCVVVVVVVVVVVVVVVVVVVVVVVVVVVVQVVLQVCLPDPVNVVVLVVLLVVLVVLVVVCCVPQNDDPPDDPPPPPADDCVPRVVSRSVVSVVNSVVVSVVRVVVVVVVVVVVVVVVPDD

Sequence (205 aa):
MDYTAFCGRIALYSGSNAMFNWAFNTAEDALRGAVHITAPFVQRFDRPIHIVDQTLMRGMDKLEVKAPIIKEPPQEIYNHAKTKIIERVQPHINKVCSLRSASQQKAASLKELSWAKANEVLATQYGSMAVSGVDTTATLAERLLDYYFPRAESDVEDDNSPISAKEDPVLHTVQTVGRLSNKIARRVYHTVSRQIETFKEAGRP

InterPro domains:
  IPR004279 Perilipin [PF03036] (33-201)

Radius of gyration: 56.07 Å; chains: 1; bounding box: 150×49×123 Å